Protein AF-A0A9J7MSY2-F1 (afdb_monomer_lite)

Structure (mmCIF, N/CA/C/O backbone):
data_AF-A0A9J7MSY2-F1
#
_entry.id   AF-A0A9J7MSY2-F1
#
loop_
_atom_site.group_PDB
_atom_site.id
_atom_site.type_symbol
_atom_site.label_atom_id
_atom_site.label_alt_id
_atom_site.label_comp_id
_atom_site.label_asym_id
_atom_site.label_entity_id
_atom_site.label_seq_id
_atom_site.pdbx_PDB_ins_code
_atom_site.Cartn_x
_atom_site.Cartn_y
_atom_site.Cartn_z
_atom_site.occupancy
_atom_site.B_iso_or_equiv
_atom_site.auth_seq_id
_atom_site.auth_comp_id
_atom_site.auth_asym_id
_atom_site.auth_atom_id
_atom_site.pdbx_PDB_model_num
ATOM 1 N N . MET A 1 1 ? -4.139 18.468 -1.324 1.00 63.38 1 MET A N 1
ATOM 2 C CA . MET A 1 1 ? -4.684 17.199 -0.790 1.00 63.38 1 MET A CA 1
ATOM 3 C C . MET A 1 1 ? -4.029 16.885 0.554 1.00 63.38 1 MET A C 1
ATOM 5 O O . MET A 1 1 ? -2.817 17.042 0.631 1.00 63.38 1 MET A O 1
ATOM 9 N N . PRO A 1 2 ? -4.772 16.485 1.606 1.00 81.19 2 PRO A N 1
ATOM 10 C CA . PRO A 1 2 ? -4.208 16.150 2.922 1.00 81.19 2 PRO A CA 1
ATOM 11 C C . PRO A 1 2 ? -3.130 15.062 2.900 1.00 81.19 2 PRO A C 1
ATOM 13 O O . PRO A 1 2 ? -2.141 15.212 3.601 1.00 81.19 2 PRO A O 1
ATOM 16 N N . PHE A 1 3 ? -3.283 14.037 2.055 1.00 87.94 3 PHE A N 1
ATOM 17 C CA . PHE A 1 3 ? -2.296 12.964 1.900 1.00 87.94 3 PHE A CA 1
ATOM 18 C C . PHE A 1 3 ? -0.926 13.473 1.427 1.00 87.94 3 PHE A C 1
ATOM 20 O O . PHE A 1 3 ? 0.085 13.161 2.038 1.00 87.94 3 PHE A O 1
ATOM 27 N N . LEU A 1 4 ? -0.886 14.334 0.401 1.00 84.50 4 LEU A N 1
ATOM 28 C CA . LEU A 1 4 ? 0.380 14.864 -0.128 1.00 84.50 4 LEU A CA 1
ATOM 29 C C . LEU A 1 4 ? 1.171 15.667 0.913 1.00 84.50 4 LEU A C 1
ATOM 31 O O . LEU A 1 4 ? 2.390 15.595 0.916 1.00 84.50 4 LEU A O 1
ATOM 35 N N . ARG A 1 5 ? 0.491 16.375 1.829 1.00 84.94 5 ARG A N 1
ATOM 36 C CA . ARG A 1 5 ? 1.176 17.084 2.925 1.00 84.94 5 ARG A CA 1
ATOM 37 C C . ARG A 1 5 ? 1.925 16.133 3.848 1.00 84.94 5 ARG A C 1
ATOM 39 O O . ARG A 1 5 ? 2.998 16.484 4.314 1.00 84.94 5 ARG A O 1
ATOM 46 N N . LEU A 1 6 ? 1.383 14.932 4.068 1.00 85.12 6 LEU A N 1
ATOM 47 C CA . LEU A 1 6 ? 2.087 13.916 4.839 1.00 85.12 6 LEU A CA 1
ATOM 48 C C . LEU A 1 6 ? 3.379 13.511 4.133 1.00 85.12 6 LEU A C 1
ATOM 50 O O . LEU A 1 6 ? 4.401 13.435 4.790 1.00 85.12 6 LEU A O 1
ATOM 54 N N . LEU A 1 7 ? 3.379 13.336 2.809 1.00 84.06 7 LEU A N 1
ATOM 55 C CA . LEU A 1 7 ? 4.570 12.899 2.064 1.00 84.06 7 LEU A CA 1
ATOM 56 C C . LEU A 1 7 ? 5.760 13.876 2.140 1.00 84.06 7 LEU A C 1
ATOM 58 O O . LEU A 1 7 ? 6.902 13.457 1.941 1.00 84.06 7 LEU A O 1
ATOM 62 N N . ASP A 1 8 ? 5.504 15.156 2.418 1.00 78.06 8 ASP A N 1
ATOM 63 C CA . ASP A 1 8 ? 6.518 16.217 2.433 1.00 78.06 8 ASP A CA 1
ATOM 64 C C . ASP A 1 8 ? 7.164 16.435 3.814 1.00 78.06 8 ASP A C 1
ATOM 66 O O . ASP A 1 8 ? 8.150 17.164 3.918 1.00 78.06 8 ASP A O 1
ATOM 70 N N . ASN A 1 9 ? 6.637 15.820 4.878 1.00 74.56 9 ASN A N 1
ATOM 71 C CA . ASN A 1 9 ? 7.112 16.061 6.247 1.00 74.56 9 ASN A CA 1
ATOM 72 C C . ASN A 1 9 ? 8.327 15.219 6.658 1.00 74.56 9 ASN A C 1
ATOM 74 O O . ASN A 1 9 ? 8.923 15.496 7.694 1.00 74.56 9 ASN A O 1
ATOM 78 N N . TYR A 1 10 ? 8.686 14.200 5.880 1.00 69.06 10 TYR A N 1
ATOM 79 C CA . TYR A 1 10 ? 9.531 13.108 6.360 1.00 69.06 10 TYR A CA 1
ATOM 80 C C . TYR A 1 10 ? 10.932 13.098 5.753 1.00 69.06 10 TYR A C 1
ATOM 82 O O . TYR A 1 10 ? 11.133 13.352 4.558 1.00 69.06 10 TYR A O 1
ATOM 90 N N . THR A 1 11 ? 11.907 12.708 6.576 1.00 68.50 11 THR A N 1
ATOM 91 C CA . THR A 1 11 ? 13.280 12.443 6.129 1.00 68.50 11 THR A CA 1
ATOM 92 C C . THR A 1 11 ? 13.440 10.965 5.794 1.00 68.50 11 THR A C 1
ATOM 94 O O . THR A 1 11 ? 13.254 10.101 6.636 1.00 68.50 11 THR A O 1
ATOM 97 N N . ALA A 1 12 ? 13.856 10.657 4.566 1.00 72.31 12 ALA A N 1
ATOM 98 C CA . ALA A 1 12 ? 13.940 9.278 4.082 1.00 72.31 12 ALA A CA 1
ATOM 99 C C . ALA A 1 12 ? 15.027 8.403 4.752 1.00 72.31 12 ALA A C 1
ATOM 101 O O . ALA A 1 12 ? 15.138 7.230 4.409 1.00 72.31 12 ALA A O 1
ATOM 102 N N . ASP A 1 13 ? 15.900 8.935 5.610 1.00 70.25 13 ASP A N 1
ATOM 103 C CA . ASP A 1 13 ? 16.994 8.174 6.236 1.00 70.25 13 ASP A CA 1
ATOM 104 C C . ASP A 1 13 ? 16.613 7.722 7.647 1.00 70.25 13 ASP A C 1
ATOM 106 O O . ASP A 1 13 ? 16.615 8.519 8.582 1.00 70.25 13 ASP A O 1
ATOM 110 N N . VAL A 1 14 ? 16.359 6.421 7.806 1.00 65.88 14 VAL A N 1
ATOM 111 C CA . VAL A 1 14 ? 15.917 5.837 9.085 1.00 65.88 14 VAL A CA 1
ATOM 112 C C . VAL A 1 14 ? 17.003 5.824 10.167 1.00 65.88 14 VAL A C 1
ATOM 114 O O . VAL A 1 14 ? 16.714 5.474 11.308 1.00 65.88 14 VAL A O 1
ATOM 117 N N . ASN A 1 15 ? 18.254 6.170 9.833 1.00 64.25 15 ASN A N 1
ATOM 118 C CA . ASN A 1 15 ? 19.347 6.276 10.810 1.00 64.25 15 ASN A CA 1
ATOM 119 C C . ASN A 1 15 ? 19.386 7.641 11.514 1.00 64.25 15 ASN A C 1
ATOM 121 O O . ASN A 1 15 ? 20.265 7.875 12.345 1.00 64.25 15 ASN A O 1
ATOM 125 N N . GLN A 1 16 ? 18.492 8.563 11.148 1.00 65.19 16 GLN A N 1
ATOM 126 C CA . GLN A 1 16 ? 18.332 9.829 11.847 1.00 65.19 16 GLN A CA 1
ATOM 127 C C . GLN A 1 16 ? 17.110 9.742 12.766 1.00 65.19 16 GLN A C 1
ATOM 129 O O . GLN A 1 16 ? 16.044 9.314 12.323 1.00 65.19 16 GLN A O 1
ATOM 134 N N . PRO A 1 17 ? 17.229 10.134 14.046 1.00 65.69 17 PRO A N 1
ATOM 135 C CA . PRO A 1 17 ? 16.076 10.176 14.925 1.00 65.69 17 PRO A CA 1
ATOM 136 C C . PRO A 1 17 ? 15.091 11.227 14.424 1.00 65.69 17 PRO A C 1
ATOM 138 O O . PRO A 1 17 ? 15.458 12.387 14.230 1.00 65.69 17 PRO A O 1
ATOM 141 N N . GLU A 1 18 ? 13.834 10.828 14.271 1.00 66.94 18 GLU A N 1
ATOM 142 C CA . GLU A 1 18 ? 12.760 11.739 13.909 1.00 66.94 18 GLU A CA 1
ATOM 143 C C . GLU A 1 18 ? 12.020 12.203 15.165 1.00 66.94 18 GLU A C 1
ATOM 145 O O . GLU A 1 18 ? 11.693 11.420 16.061 1.00 66.94 18 GLU A O 1
ATOM 150 N N . HIS A 1 19 ? 11.772 13.508 15.251 1.00 72.50 19 HIS A N 1
ATOM 151 C CA . HIS A 1 19 ? 10.985 14.083 16.331 1.00 72.50 19 HIS A CA 1
ATOM 152 C C . HIS A 1 19 ? 9.614 14.489 15.801 1.00 72.50 19 HIS A C 1
ATOM 154 O O . HIS A 1 19 ? 9.462 15.586 15.266 1.00 72.50 19 HIS A O 1
ATOM 160 N N . VAL A 1 20 ? 8.610 13.637 16.034 1.00 79.25 20 VAL A N 1
ATOM 161 C CA . VAL A 1 20 ? 7.244 13.888 15.559 1.00 79.25 20 VAL A CA 1
ATOM 162 C C . VAL A 1 20 ? 6.692 15.192 16.139 1.00 79.25 20 VAL A C 1
ATOM 164 O O . VAL A 1 20 ? 6.464 15.318 17.348 1.00 79.25 20 VAL A O 1
ATOM 167 N N . THR A 1 21 ? 6.457 16.177 15.278 1.00 85.00 21 THR A N 1
ATOM 168 C CA . THR A 1 21 ? 5.968 17.500 15.668 1.00 85.00 21 THR A CA 1
ATOM 169 C C . THR A 1 21 ? 4.456 17.498 15.894 1.00 85.00 21 THR A C 1
ATOM 171 O O . THR A 1 21 ? 3.706 16.697 15.336 1.00 85.00 21 THR A O 1
ATOM 174 N N . GLN A 1 22 ? 3.949 18.453 16.682 1.00 87.25 22 GLN A N 1
ATOM 175 C CA . GLN A 1 22 ? 2.497 18.617 16.850 1.00 87.25 22 GLN A CA 1
ATOM 176 C C . GLN A 1 22 ? 1.789 18.875 15.509 1.00 87.25 22 GLN A C 1
ATOM 178 O O . GLN A 1 22 ? 0.633 18.487 15.329 1.00 87.25 22 GLN A O 1
ATOM 183 N N . LYS A 1 23 ? 2.485 19.520 14.567 1.00 88.25 23 LYS A N 1
ATOM 184 C CA . LYS A 1 23 ? 1.991 19.772 13.216 1.00 88.25 23 LYS A CA 1
ATOM 185 C C . LYS A 1 23 ? 1.784 18.456 12.459 1.00 88.25 23 LYS A C 1
ATOM 187 O O . LYS A 1 23 ? 0.671 18.233 11.992 1.00 88.25 23 LYS A O 1
ATOM 192 N N . GLU A 1 24 ? 2.779 17.571 12.421 1.00 87.69 24 GLU A N 1
ATOM 193 C CA . GLU A 1 24 ? 2.663 16.245 11.784 1.00 87.69 24 GLU A CA 1
ATOM 194 C C . GLU A 1 24 ? 1.520 15.423 12.381 1.00 87.69 24 GLU A C 1
ATOM 196 O O . GLU A 1 24 ? 0.694 14.881 11.649 1.00 87.69 24 GLU A O 1
ATOM 201 N N . GLN A 1 25 ? 1.387 15.402 13.712 1.00 90.44 25 GLN A N 1
ATOM 202 C CA . GLN A 1 25 ? 0.278 14.685 14.348 1.00 90.44 25 GLN A CA 1
ATOM 203 C C . GLN A 1 25 ? -1.090 15.248 13.940 1.00 90.44 25 GLN A C 1
ATOM 205 O O . GLN A 1 25 ? -2.061 14.503 13.781 1.00 90.44 25 GLN A O 1
ATOM 210 N N . ASN A 1 26 ? -1.202 16.572 13.801 1.00 91.81 26 ASN A N 1
ATOM 211 C CA . ASN A 1 26 ? -2.438 17.218 13.368 1.00 91.81 26 ASN A CA 1
ATOM 212 C C . ASN A 1 26 ? -2.746 16.903 11.901 1.00 91.81 26 ASN A C 1
ATOM 214 O O . ASN A 1 26 ? -3.905 16.665 11.563 1.00 91.81 26 ASN A O 1
ATOM 218 N N . GLU A 1 27 ? -1.728 16.854 11.044 1.00 92.56 27 GLU A N 1
ATOM 219 C CA . GLU A 1 27 ? -1.878 16.474 9.641 1.00 92.56 27 GLU A CA 1
ATOM 220 C C . GLU A 1 27 ? -2.292 15.007 9.490 1.00 92.56 27 GLU A C 1
ATOM 222 O O . GLU A 1 27 ? -3.240 14.730 8.754 1.00 92.56 27 GLU A O 1
ATOM 227 N N . ALA A 1 28 ? -1.697 14.093 10.264 1.00 93.81 28 ALA A N 1
ATOM 228 C CA . ALA A 1 28 ? -2.090 12.683 10.306 1.00 93.81 28 ALA A CA 1
ATOM 229 C C . ALA A 1 28 ? -3.554 12.524 10.747 1.00 93.81 28 ALA A C 1
ATOM 231 O O . ALA A 1 28 ? -4.355 11.850 10.095 1.00 93.81 28 ALA A O 1
ATOM 232 N N . ARG A 1 29 ? -3.964 13.225 11.814 1.00 94.94 29 ARG A N 1
ATOM 233 C CA . ARG A 1 29 ? -5.363 13.220 12.281 1.00 94.94 29 ARG A CA 1
ATOM 234 C C . ARG A 1 29 ? -6.330 13.816 11.262 1.00 94.94 29 ARG A C 1
ATOM 236 O O . ARG A 1 29 ? -7.473 13.360 11.202 1.00 94.94 29 ARG A O 1
ATOM 243 N N . ALA A 1 30 ? -5.911 14.838 10.519 1.00 94.88 30 ALA A N 1
ATOM 244 C CA . ALA A 1 30 ? -6.718 15.466 9.479 1.00 94.88 30 ALA A CA 1
ATOM 245 C C . ALA A 1 30 ? -6.866 14.560 8.251 1.00 94.88 30 ALA A C 1
ATOM 247 O O . ALA A 1 30 ? -7.952 14.498 7.680 1.00 94.88 30 ALA A O 1
ATOM 248 N N . PHE A 1 31 ? -5.811 13.838 7.872 1.00 96.06 31 PHE A N 1
ATOM 249 C CA . PHE A 1 31 ? -5.869 12.805 6.841 1.00 96.06 31 PHE A CA 1
ATOM 250 C C . PHE A 1 31 ? -6.841 11.688 7.233 1.00 96.06 31 PHE A C 1
ATOM 252 O O . PHE A 1 31 ? -7.797 11.449 6.502 1.00 96.06 31 PHE A O 1
ATOM 259 N N . LEU A 1 32 ? -6.693 11.111 8.432 1.00 97.62 32 LEU A N 1
ATOM 260 C CA . LEU A 1 32 ? -7.602 10.066 8.916 1.00 97.62 32 LEU A CA 1
ATOM 261 C C . LEU A 1 32 ? -9.061 10.532 8.972 1.00 97.62 32 LEU A C 1
ATOM 263 O O . LEU A 1 32 ? -9.952 9.767 8.625 1.00 97.62 32 LEU A O 1
ATOM 267 N N . ASN A 1 33 ? -9.325 11.786 9.362 1.00 96.56 33 ASN A N 1
ATOM 268 C CA . ASN A 1 33 ? -10.685 12.337 9.318 1.00 96.56 33 ASN A CA 1
ATOM 269 C C . ASN A 1 33 ? -11.291 12.265 7.914 1.00 96.56 33 ASN A C 1
ATOM 271 O O . ASN A 1 33 ? -12.446 11.879 7.787 1.00 96.56 33 ASN A O 1
ATOM 275 N N . ARG A 1 34 ? -10.513 12.610 6.881 1.00 96.75 34 ARG A N 1
ATOM 276 C CA . ARG A 1 34 ? -10.979 12.563 5.492 1.00 96.75 34 ARG A CA 1
ATOM 277 C C . ARG A 1 34 ? -11.181 11.139 5.006 1.00 96.75 34 ARG A C 1
ATOM 279 O O . ARG A 1 34 ? -12.206 10.873 4.399 1.00 96.75 34 ARG A O 1
ATOM 286 N N . CYS A 1 35 ? -10.266 10.222 5.317 1.00 97.62 35 CYS A N 1
ATOM 287 C CA . CYS A 1 35 ? -10.448 8.815 4.962 1.00 97.62 35 CYS A CA 1
ATOM 288 C C . CYS A 1 35 ? -11.733 8.258 5.583 1.00 97.62 35 CYS A C 1
ATOM 290 O O . CYS A 1 35 ? -12.540 7.667 4.882 1.00 97.62 35 CYS A O 1
ATOM 292 N N . LEU A 1 36 ? -11.980 8.533 6.867 1.00 97.44 36 LEU A N 1
ATOM 293 C CA . LEU A 1 36 ? -13.172 8.086 7.596 1.00 97.44 36 LEU A CA 1
ATOM 294 C C . LEU A 1 36 ? -14.494 8.724 7.118 1.00 97.44 36 LEU A C 1
ATOM 296 O O . LEU A 1 36 ? -15.555 8.399 7.650 1.00 97.44 36 LEU A O 1
ATOM 300 N N . GLU A 1 37 ? -14.462 9.686 6.196 1.00 97.00 37 GLU A N 1
ATOM 301 C CA . GLU A 1 37 ? -15.653 10.236 5.531 1.00 97.00 37 GLU A CA 1
ATOM 302 C C . GLU A 1 37 ? -15.999 9.478 4.240 1.00 97.00 37 GLU A C 1
ATOM 304 O O . GLU A 1 37 ? -17.109 9.627 3.744 1.00 97.00 37 GLU A O 1
ATOM 309 N N . THR A 1 38 ? -15.090 8.652 3.717 1.00 98.00 38 THR A N 1
ATOM 310 C CA . THR A 1 38 ? -15.284 7.911 2.460 1.00 98.00 38 THR A CA 1
ATOM 311 C C . THR A 1 38 ? -16.048 6.606 2.665 1.00 98.00 38 THR A C 1
ATOM 313 O O . THR A 1 38 ? -15.925 5.983 3.719 1.00 98.00 38 THR A O 1
ATOM 316 N N . GLU A 1 39 ? -16.794 6.176 1.645 1.00 97.75 39 GLU A N 1
ATOM 317 C CA . GLU A 1 39 ? -17.527 4.899 1.640 1.00 97.75 39 GLU A CA 1
ATOM 318 C C . GLU A 1 39 ? -16.578 3.709 1.835 1.00 97.75 39 GLU A C 1
ATOM 320 O O . GLU A 1 39 ? -16.815 2.858 2.680 1.00 97.75 39 GLU A O 1
ATOM 325 N N . VAL A 1 40 ? -15.426 3.707 1.156 1.00 96.75 40 VAL A N 1
ATOM 326 C CA . VAL A 1 40 ? -14.433 2.621 1.254 1.00 96.75 40 VAL A CA 1
ATOM 327 C C . VAL A 1 40 ? -13.963 2.388 2.695 1.00 96.75 40 VAL A C 1
ATOM 329 O O . VAL A 1 40 ? -13.823 1.248 3.134 1.00 96.75 40 VAL A O 1
ATOM 332 N N . MET A 1 41 ? -13.721 3.461 3.452 1.00 98.12 41 MET A N 1
ATOM 333 C CA . MET A 1 41 ? -13.274 3.339 4.841 1.00 98.12 41 MET A CA 1
ATOM 334 C C . MET A 1 41 ? -14.423 3.025 5.806 1.00 98.12 41 MET A C 1
ATOM 336 O O . MET A 1 41 ? -14.181 2.410 6.842 1.00 98.12 41 MET A O 1
ATOM 340 N N . GLN A 1 42 ? -15.649 3.459 5.498 1.00 98.25 42 GLN A N 1
ATOM 341 C CA . GLN A 1 42 ? -16.839 3.073 6.264 1.00 98.25 42 GLN A CA 1
ATOM 342 C C . GLN A 1 42 ? -17.079 1.566 6.144 1.00 98.25 42 GLN A C 1
ATOM 344 O O . GLN A 1 42 ? -17.307 0.912 7.156 1.00 98.25 42 GLN A O 1
ATOM 349 N N . GLU A 1 43 ? -16.862 1.002 4.960 1.00 98.00 43 GLU A N 1
ATOM 350 C CA . GLU A 1 43 ? -17.092 -0.419 4.699 1.00 98.00 43 GLU A CA 1
ATOM 351 C C . GLU A 1 43 ? -16.024 -1.283 5.359 1.00 98.00 43 GLU A C 1
ATOM 353 O O . GLU A 1 43 ? -16.336 -2.282 6.007 1.00 98.00 43 GLU A O 1
ATOM 358 N N . ALA A 1 44 ? -14.764 -0.845 5.294 1.00 97.88 44 ALA A N 1
ATOM 359 C CA . ALA A 1 44 ? -13.688 -1.464 6.057 1.00 97.88 44 ALA A CA 1
ATOM 360 C C . ALA A 1 44 ? -13.938 -1.388 7.573 1.00 97.88 44 ALA A C 1
ATOM 362 O O . ALA A 1 44 ? -13.649 -2.348 8.286 1.00 97.88 44 ALA A O 1
ATOM 363 N N . HIS A 1 45 ? -14.474 -0.266 8.075 1.00 98.56 45 HIS A N 1
ATOM 364 C CA . HIS A 1 45 ? -14.812 -0.118 9.492 1.00 98.56 45 HIS A CA 1
ATOM 365 C C . HIS A 1 45 ? -15.929 -1.079 9.898 1.00 98.56 45 HIS A C 1
ATOM 367 O O . HIS A 1 45 ? -15.741 -1.807 10.869 1.00 98.56 45 HIS A O 1
ATOM 373 N N . SER A 1 46 ? -17.038 -1.115 9.157 1.00 97.94 46 SER A N 1
ATOM 374 C CA . SER A 1 46 ? -18.161 -2.020 9.423 1.00 97.94 46 SER A CA 1
ATOM 375 C C . SER A 1 46 ? -17.703 -3.476 9.441 1.00 97.94 46 SER A C 1
ATOM 377 O O . SER A 1 46 ? -17.888 -4.149 10.449 1.00 97.94 46 SER A O 1
ATOM 379 N N . PHE A 1 47 ? -16.987 -3.923 8.403 1.00 97.31 47 PHE A N 1
ATOM 380 C CA . PHE A 1 47 ? -16.451 -5.284 8.336 1.00 97.31 47 PHE A CA 1
ATOM 381 C C . PHE A 1 47 ? -15.566 -5.622 9.546 1.00 97.31 47 PHE A C 1
ATOM 383 O O . PHE A 1 47 ? -15.765 -6.631 10.214 1.00 97.31 47 PHE A O 1
ATOM 390 N N . LEU A 1 48 ? -14.599 -4.761 9.875 1.00 96.75 48 LEU A N 1
ATOM 391 C CA . LEU A 1 48 ? -13.695 -5.010 11.000 1.00 96.75 48 LEU A CA 1
ATOM 392 C C . LEU A 1 48 ? -14.397 -4.948 12.362 1.00 96.75 48 LEU A C 1
ATOM 394 O O . LEU A 1 48 ? -13.927 -5.576 13.311 1.00 96.75 48 LEU A O 1
ATOM 398 N N . ALA A 1 49 ? -15.456 -4.151 12.495 1.00 96.62 49 ALA A N 1
ATOM 399 C CA . ALA A 1 49 ? -16.243 -4.078 13.719 1.00 96.62 49 ALA A CA 1
ATOM 400 C C . ALA A 1 49 ? -17.097 -5.342 13.897 1.00 96.62 49 ALA A C 1
ATOM 402 O O . ALA A 1 49 ? -17.107 -5.899 14.994 1.00 96.62 49 ALA A O 1
ATOM 403 N N . ASP A 1 50 ? -17.721 -5.828 12.820 1.00 95.88 50 ASP A N 1
ATOM 404 C CA . ASP A 1 50 ? -18.514 -7.064 12.803 1.00 95.88 50 ASP A CA 1
ATOM 405 C C . ASP A 1 50 ? -17.653 -8.295 13.136 1.00 95.88 50 ASP A C 1
ATOM 407 O O . ASP A 1 50 ? -18.054 -9.143 13.932 1.00 95.88 50 ASP A O 1
ATOM 411 N N . GLU A 1 51 ? -16.417 -8.339 12.628 1.00 93.50 51 GLU A N 1
ATOM 412 C CA . GLU A 1 51 ? -15.417 -9.364 12.970 1.00 93.50 51 GLU A CA 1
ATOM 413 C C . GLU A 1 51 ? -14.805 -9.180 14.377 1.00 93.50 51 GLU A C 1
ATOM 415 O O . GLU A 1 51 ? -13.893 -9.906 14.780 1.00 93.50 51 GLU A O 1
ATOM 420 N N . GLY A 1 52 ? -15.242 -8.174 15.142 1.00 93.94 52 GLY A N 1
ATOM 421 C CA . GLY A 1 52 ? -14.732 -7.882 16.485 1.00 93.94 52 GLY A CA 1
ATOM 422 C C . GLY A 1 52 ? -13.268 -7.423 16.531 1.00 93.94 52 GLY A C 1
ATOM 423 O O . GLY A 1 52 ? -12.654 -7.410 17.601 1.00 93.94 52 GLY A O 1
ATOM 424 N N . CYS A 1 53 ? -12.690 -7.036 15.392 1.00 94.12 53 CYS A N 1
ATOM 425 C CA . CYS A 1 53 ? -11.289 -6.634 15.264 1.00 94.12 53 CYS A CA 1
ATOM 426 C C . CYS A 1 53 ? -11.034 -5.188 15.718 1.00 94.12 53 CYS A C 1
ATOM 428 O O . CYS A 1 53 ? -9.924 -4.853 16.143 1.00 94.12 53 CYS A O 1
ATOM 430 N N . VAL A 1 54 ? -12.038 -4.308 15.624 1.00 96.25 54 VAL A N 1
ATOM 431 C CA . VAL A 1 54 ? -11.936 -2.888 16.008 1.00 96.25 54 VAL A CA 1
ATOM 432 C C . VAL A 1 54 ? -13.191 -2.404 16.743 1.00 96.25 54 VAL A C 1
ATOM 434 O O . VAL A 1 54 ? -14.243 -3.026 16.645 1.00 96.25 54 VAL A O 1
ATOM 437 N N . PRO A 1 55 ? -13.128 -1.273 17.473 1.00 97.50 55 PRO A N 1
ATOM 438 C CA . PRO A 1 55 ? -14.317 -0.702 18.099 1.00 97.50 55 PRO A CA 1
ATOM 439 C C . PRO A 1 55 ? -15.363 -0.237 17.074 1.00 97.50 55 PRO A C 1
ATOM 441 O O . PRO A 1 55 ? -15.021 0.456 16.117 1.00 97.50 55 PRO A O 1
ATOM 444 N N . GLU A 1 56 ? -16.647 -0.463 17.363 1.00 95.69 56 GLU A N 1
ATOM 445 C CA . GLU A 1 56 ? -17.782 0.041 16.560 1.00 95.69 56 GLU A CA 1
ATOM 446 C C . GLU A 1 56 ? -17.804 1.575 16.451 1.00 95.69 56 GLU A C 1
ATOM 448 O O . GLU A 1 56 ? -18.277 2.157 15.479 1.00 95.69 56 GLU A O 1
ATOM 453 N N . SER A 1 57 ? -17.276 2.279 17.457 1.00 97.81 57 SER A N 1
ATOM 454 C CA . SER A 1 57 ? -17.260 3.741 17.430 1.00 97.81 57 SER A CA 1
ATOM 455 C C . SER A 1 57 ? -16.241 4.275 16.417 1.00 97.81 57 SER A C 1
ATOM 457 O O . SER A 1 57 ? -15.055 3.946 16.475 1.00 97.81 57 SER A O 1
ATOM 459 N N . LYS A 1 58 ? -16.666 5.223 15.571 1.00 96.31 58 LYS A N 1
ATOM 460 C CA . LYS A 1 58 ? -15.788 5.930 14.616 1.00 96.31 58 LYS A CA 1
ATOM 461 C C . LYS A 1 58 ? -14.543 6.532 15.279 1.00 96.31 58 LYS A C 1
ATOM 463 O O . LYS A 1 58 ? -13.454 6.521 14.712 1.00 96.31 58 LYS A O 1
ATOM 468 N N . LYS A 1 59 ? -14.695 7.058 16.501 1.00 97.50 59 LYS A N 1
ATOM 469 C CA . LYS A 1 59 ? -13.577 7.593 17.292 1.00 97.50 59 LYS A CA 1
ATOM 470 C C . LYS A 1 59 ? -12.588 6.491 17.682 1.00 97.50 59 LYS A C 1
ATOM 472 O O . LYS A 1 59 ? -11.394 6.671 17.484 1.00 97.50 59 LYS A O 1
ATOM 477 N N . GLY A 1 60 ? -13.081 5.363 18.193 1.00 97.75 60 GLY A N 1
ATOM 478 C CA . GLY A 1 60 ? -12.238 4.226 18.561 1.00 97.75 60 GLY A CA 1
ATOM 479 C C . GLY A 1 60 ? -11.501 3.640 17.359 1.00 97.75 60 GLY A C 1
ATOM 480 O O . GLY A 1 60 ? -10.298 3.412 17.442 1.00 97.75 60 GLY A O 1
ATOM 481 N N . PHE A 1 61 ? -12.176 3.492 16.216 1.00 97.88 61 PHE A N 1
ATOM 482 C CA . PHE A 1 61 ? -11.524 3.044 14.985 1.00 97.88 61 PHE A CA 1
ATOM 483 C C . PHE A 1 61 ? -10.445 4.023 14.506 1.00 97.88 61 PHE A C 1
ATOM 485 O O . PHE A 1 61 ? -9.336 3.612 14.170 1.00 97.88 61 PHE A O 1
ATOM 492 N N . LYS A 1 62 ? -10.703 5.336 14.578 1.00 98.06 62 LYS A N 1
ATOM 493 C CA . LYS A 1 62 ? -9.681 6.354 14.297 1.00 98.06 62 LYS A CA 1
ATOM 494 C C . LYS A 1 62 ? -8.453 6.213 15.197 1.00 98.06 62 LYS A C 1
ATOM 496 O O . LYS A 1 62 ? -7.332 6.363 14.714 1.00 98.06 62 LYS A O 1
ATOM 501 N N . ASP A 1 63 ? -8.653 5.958 16.487 1.00 97.12 63 ASP A N 1
ATOM 502 C CA . ASP A 1 63 ? -7.555 5.788 17.441 1.00 97.12 63 ASP A CA 1
ATOM 503 C C . ASP A 1 63 ? -6.738 4.521 17.127 1.00 97.12 63 ASP A C 1
ATOM 505 O O . ASP A 1 63 ? -5.508 4.556 17.204 1.00 97.12 63 ASP A O 1
ATOM 509 N N . VAL A 1 64 ? -7.394 3.436 16.688 1.00 96.25 64 VAL A N 1
ATOM 510 C CA . VAL A 1 64 ? -6.726 2.226 16.173 1.00 96.25 64 VAL A CA 1
ATOM 511 C C . VAL A 1 64 ? -5.886 2.550 14.939 1.00 96.25 64 VAL A C 1
ATOM 513 O O . VAL A 1 64 ? -4.691 2.255 14.937 1.00 96.25 64 VAL A O 1
ATOM 516 N N . LEU A 1 65 ? -6.465 3.211 13.930 1.00 97.00 65 LEU A N 1
ATOM 517 C CA . LEU A 1 65 ? -5.751 3.610 12.713 1.00 97.00 65 LEU A CA 1
ATOM 518 C C . LEU A 1 65 ? -4.551 4.504 13.032 1.00 97.00 65 LEU A C 1
ATOM 520 O O . LEU A 1 65 ? -3.455 4.273 12.528 1.00 97.00 65 LEU A O 1
ATOM 524 N N . TYR A 1 66 ? -4.733 5.504 13.898 1.00 95.75 66 TYR A N 1
ATOM 525 C CA . TYR A 1 66 ? -3.650 6.397 14.298 1.00 95.75 66 TYR A CA 1
ATOM 526 C C . TYR A 1 66 ? -2.521 5.622 14.973 1.00 95.75 66 TYR A C 1
ATOM 528 O O . TYR A 1 66 ? -1.352 5.778 14.616 1.00 95.75 66 TYR A O 1
ATOM 536 N N . LYS A 1 67 ? -2.869 4.759 15.934 1.00 93.12 67 LYS A N 1
ATOM 537 C CA . LYS A 1 67 ? -1.888 3.953 16.654 1.00 93.12 67 LYS A CA 1
ATOM 538 C C . LYS A 1 67 ? -1.123 3.035 15.703 1.00 93.12 67 LYS A C 1
ATOM 540 O O . LYS A 1 67 ? 0.093 2.946 15.813 1.00 93.12 67 LYS A O 1
ATOM 545 N N . MET A 1 68 ? -1.828 2.385 14.786 1.00 92.31 68 MET A N 1
ATOM 546 C CA . MET A 1 68 ? -1.265 1.427 13.843 1.00 92.31 68 MET A CA 1
ATOM 547 C C . MET A 1 68 ? -0.347 2.085 12.808 1.00 92.31 68 MET A C 1
ATOM 549 O O . MET A 1 68 ? 0.765 1.614 12.596 1.00 92.31 68 MET A O 1
ATOM 553 N N . TRP A 1 69 ? -0.798 3.169 12.178 1.00 93.75 69 TRP A N 1
ATOM 554 C CA . TRP A 1 69 ? -0.117 3.735 11.014 1.00 93.75 69 TRP A CA 1
ATOM 555 C C . TRP A 1 69 ? 0.909 4.814 11.358 1.00 93.75 69 TRP A C 1
ATOM 557 O O . TRP A 1 69 ? 1.925 4.914 10.677 1.00 93.75 69 TRP A O 1
ATOM 567 N N . PHE A 1 70 ? 0.668 5.598 12.413 1.00 91.56 70 PHE A N 1
ATOM 568 C CA . PHE A 1 70 ? 1.423 6.824 12.704 1.00 91.56 70 PHE A CA 1
ATOM 569 C C . PHE A 1 70 ? 2.210 6.780 14.017 1.00 91.56 70 PHE A C 1
ATOM 571 O O . PHE A 1 70 ? 2.856 7.766 14.364 1.00 91.56 70 PHE A O 1
ATOM 578 N N . THR A 1 71 ? 2.160 5.682 14.783 1.00 88.25 71 THR A N 1
ATOM 579 C CA . THR A 1 71 ? 3.009 5.556 15.979 1.00 88.25 71 THR A CA 1
ATOM 580 C C . THR A 1 71 ? 4.414 5.131 15.563 1.00 88.25 71 THR A C 1
ATOM 582 O O . THR A 1 71 ? 4.556 4.059 14.976 1.00 88.25 71 THR A O 1
ATOM 585 N N . PRO A 1 72 ? 5.458 5.904 15.905 1.00 83.44 72 PRO A N 1
ATOM 586 C CA . PRO A 1 72 ? 6.825 5.524 15.588 1.00 83.44 72 PRO A CA 1
ATOM 587 C C . PRO A 1 72 ? 7.274 4.279 16.363 1.00 83.44 72 PRO A C 1
ATOM 589 O O . PRO A 1 72 ? 7.019 4.156 17.568 1.00 83.44 72 PRO A O 1
ATOM 592 N N . TYR A 1 73 ? 8.021 3.397 15.707 1.00 75.44 73 TYR A N 1
ATOM 593 C CA . TYR A 1 73 ? 8.612 2.198 16.295 1.00 75.44 73 TYR A CA 1
ATOM 594 C C . TYR A 1 73 ? 10.113 2.088 16.008 1.00 75.44 73 TYR A C 1
ATOM 596 O O . TYR A 1 73 ? 10.670 2.758 15.143 1.00 75.44 73 TYR A O 1
ATOM 604 N N . THR A 1 74 ? 10.799 1.234 16.773 1.00 68.19 74 THR A N 1
ATOM 605 C CA . THR A 1 74 ? 12.216 0.902 16.555 1.00 68.19 74 THR A CA 1
ATOM 606 C C . THR A 1 74 ? 12.329 -0.368 15.718 1.00 68.19 74 THR A C 1
ATOM 608 O O . THR A 1 74 ? 11.696 -1.374 16.048 1.00 68.19 74 THR A O 1
ATOM 611 N N . ARG A 1 75 ? 13.159 -0.357 14.666 1.00 62.62 75 ARG A N 1
ATOM 612 C CA . ARG A 1 75 ? 13.292 -1.497 13.738 1.00 62.62 75 ARG A CA 1
ATOM 613 C C . ARG A 1 75 ? 14.278 -2.576 14.193 1.00 62.62 75 ARG A C 1
ATOM 615 O O . ARG A 1 75 ? 14.146 -3.717 13.759 1.00 62.62 75 ARG A O 1
ATOM 622 N N . THR A 1 76 ? 15.252 -2.260 15.051 1.00 57.03 76 THR A N 1
ATOM 623 C CA . THR A 1 76 ? 16.251 -3.232 15.534 1.00 57.03 76 THR A CA 1
ATOM 624 C C . THR A 1 76 ? 16.463 -3.151 17.047 1.00 57.03 76 THR A C 1
ATOM 626 O O . THR A 1 76 ? 16.253 -2.113 17.671 1.00 57.03 76 THR A O 1
ATOM 629 N N . HIS A 1 77 ? 16.928 -4.252 17.648 1.00 50.75 77 HIS A N 1
ATOM 630 C CA . HIS A 1 77 ? 17.315 -4.296 19.065 1.00 50.75 77 HIS A CA 1
ATOM 631 C C . HIS A 1 77 ? 18.506 -3.379 19.403 1.00 50.75 77 HIS A C 1
ATOM 633 O O . HIS A 1 77 ? 18.679 -3.033 20.573 1.00 50.75 77 HIS A O 1
ATOM 639 N N . ASN A 1 78 ? 19.293 -2.979 18.399 1.00 49.19 78 ASN A N 1
ATOM 640 C CA . ASN A 1 78 ? 20.440 -2.082 18.544 1.00 49.19 78 ASN A CA 1
ATOM 641 C C . ASN A 1 78 ? 20.061 -0.597 18.343 1.00 49.19 78 ASN A C 1
ATOM 643 O O . ASN A 1 78 ? 20.801 0.269 18.795 1.00 49.19 78 ASN A O 1
ATOM 647 N N . ASP A 1 79 ? 18.881 -0.300 17.777 1.00 52.94 79 ASP A N 1
ATOM 648 C CA . ASP A 1 79 ? 18.320 1.051 17.550 1.00 52.94 79 ASP A CA 1
ATOM 649 C C . ASP A 1 79 ? 17.472 1.583 18.718 1.00 52.94 79 ASP A C 1
ATOM 651 O O . ASP A 1 79 ? 16.623 2.461 18.558 1.00 52.94 79 ASP A O 1
ATOM 655 N N . ARG A 1 80 ? 17.674 1.067 19.935 1.00 46.00 80 ARG A N 1
ATOM 656 C CA . ARG A 1 80 ? 16.830 1.371 21.113 1.00 46.00 80 ARG A CA 1
ATOM 657 C C . ARG A 1 80 ? 16.689 2.864 21.453 1.00 46.00 80 ARG A C 1
ATOM 659 O O . ARG A 1 80 ? 15.813 3.205 22.243 1.00 46.00 80 ARG A O 1
ATOM 666 N N . ALA A 1 81 ? 17.522 3.736 20.887 1.00 44.25 81 ALA A N 1
ATOM 667 C CA . ALA A 1 81 ? 17.505 5.172 21.141 1.00 44.25 81 ALA A CA 1
ATOM 668 C C . ALA A 1 81 ? 16.740 6.007 20.093 1.00 44.25 81 ALA A C 1
ATOM 670 O O . ALA A 1 81 ? 16.554 7.199 20.328 1.00 44.25 81 ALA A O 1
ATOM 671 N N . GLN A 1 82 ? 16.299 5.441 18.961 1.00 55.34 82 GLN A N 1
ATOM 672 C CA . GLN A 1 82 ? 15.752 6.236 17.852 1.00 55.34 82 GLN A CA 1
ATOM 673 C C . GLN A 1 82 ? 14.505 5.568 17.257 1.00 55.34 82 GLN A C 1
ATOM 675 O O . GLN A 1 82 ? 14.585 4.642 16.457 1.00 55.34 82 GLN A O 1
ATOM 680 N N . ARG A 1 83 ? 13.319 6.026 17.679 1.00 59.69 83 ARG A N 1
ATOM 681 C CA . ARG A 1 83 ? 12.078 5.742 16.946 1.00 59.69 83 ARG A CA 1
ATOM 682 C C . ARG A 1 83 ? 12.081 6.631 15.702 1.00 59.69 83 ARG A C 1
ATOM 684 O O . ARG A 1 83 ? 11.861 7.828 15.834 1.00 59.69 83 ARG A O 1
ATOM 691 N N . SER A 1 84 ? 12.393 6.061 14.549 1.00 67.31 84 SER A N 1
ATOM 692 C CA . SER A 1 84 ? 12.649 6.803 13.304 1.00 67.31 84 SER A CA 1
ATOM 693 C C . SER A 1 84 ? 11.799 6.323 12.126 1.00 67.31 84 SER A C 1
ATOM 695 O O . SER A 1 84 ? 12.138 6.600 10.982 1.00 67.31 84 SER A O 1
ATOM 697 N N . SER A 1 85 ? 10.773 5.512 12.398 1.00 77.38 85 SER A N 1
ATOM 698 C CA . SER A 1 85 ? 9.965 4.859 11.371 1.00 77.38 85 SER A CA 1
ATOM 699 C C . SER A 1 85 ? 8.546 4.634 11.878 1.00 77.38 85 SER A C 1
ATOM 701 O O . SER A 1 85 ? 8.350 4.157 13.002 1.00 77.38 85 SER A O 1
ATOM 703 N N . SER A 1 86 ? 7.562 4.939 11.044 1.00 88.50 86 SER A N 1
ATOM 704 C CA . SER A 1 86 ? 6.173 4.507 11.177 1.00 88.50 86 SER A CA 1
ATOM 705 C C . SER A 1 86 ? 5.755 3.652 9.980 1.00 88.50 86 SER A C 1
ATOM 707 O O . SER A 1 86 ? 6.396 3.630 8.929 1.00 88.50 86 SER A O 1
ATOM 709 N N . ALA A 1 87 ? 4.651 2.920 10.107 1.00 90.38 87 ALA A N 1
ATOM 710 C CA . ALA A 1 87 ? 4.151 2.118 8.994 1.00 90.38 87 ALA A CA 1
ATOM 711 C C . ALA A 1 87 ? 3.706 2.977 7.810 1.00 90.38 87 ALA A C 1
ATOM 713 O O . ALA A 1 87 ? 3.842 2.564 6.655 1.00 90.38 87 ALA A O 1
ATOM 714 N N . PHE A 1 88 ? 3.180 4.169 8.110 1.00 92.12 88 PHE A N 1
ATOM 715 C CA . PHE A 1 88 ? 2.814 5.147 7.105 1.00 92.12 88 PHE A CA 1
ATOM 716 C C . PHE A 1 88 ? 4.046 5.628 6.337 1.00 92.12 88 PHE A C 1
ATOM 718 O O . PHE A 1 88 ? 4.037 5.601 5.108 1.00 92.12 88 PHE A O 1
ATOM 725 N N . GLU A 1 89 ? 5.119 6.004 7.039 1.00 89.19 89 GLU A N 1
ATOM 726 C CA . GLU A 1 89 ? 6.390 6.383 6.410 1.00 89.19 89 GLU A CA 1
ATOM 727 C C . GLU A 1 89 ? 6.930 5.262 5.528 1.00 89.19 89 GLU A C 1
ATOM 729 O O . GLU A 1 89 ? 7.171 5.451 4.335 1.00 89.19 89 GLU A O 1
ATOM 734 N N . HIS A 1 90 ? 7.044 4.064 6.089 1.00 88.38 90 HIS A N 1
ATOM 735 C CA . HIS A 1 90 ? 7.598 2.928 5.379 1.00 88.38 90 HIS A CA 1
ATOM 736 C C . HIS A 1 90 ? 6.802 2.588 4.109 1.00 88.38 90 HIS A C 1
ATOM 738 O O . HIS A 1 90 ? 7.381 2.385 3.040 1.00 88.38 90 HIS A O 1
ATOM 744 N N . THR A 1 91 ? 5.472 2.559 4.203 1.00 90.81 91 THR A N 1
ATOM 745 C CA . THR A 1 91 ? 4.594 2.152 3.098 1.00 90.81 91 THR A CA 1
ATOM 746 C C . THR A 1 91 ? 4.393 3.279 2.085 1.00 90.81 91 THR A C 1
ATOM 748 O O . THR A 1 91 ? 4.670 3.101 0.902 1.00 90.81 91 THR A O 1
ATOM 751 N N . PHE A 1 92 ? 3.953 4.457 2.528 1.00 91.88 92 PHE A N 1
ATOM 752 C CA . PHE A 1 92 ? 3.479 5.520 1.636 1.00 91.88 92 PHE A CA 1
ATOM 753 C C . PHE A 1 92 ? 4.543 6.563 1.278 1.00 91.88 92 PHE A C 1
ATOM 755 O O . PHE A 1 92 ? 4.474 7.154 0.204 1.00 91.88 92 PHE A O 1
ATOM 762 N N . VAL A 1 93 ? 5.524 6.809 2.148 1.00 90.06 93 VAL A N 1
ATOM 763 C CA . VAL A 1 93 ? 6.519 7.884 1.958 1.00 90.06 93 VAL A CA 1
ATOM 764 C C . VAL A 1 93 ? 7.817 7.358 1.356 1.00 90.06 93 VAL A C 1
ATOM 766 O O . VAL A 1 93 ? 8.422 7.999 0.491 1.00 90.06 93 VAL A O 1
ATOM 769 N N . GLY A 1 94 ? 8.243 6.190 1.822 1.00 85.50 94 GLY A N 1
ATOM 770 C CA . GLY A 1 94 ? 9.515 5.596 1.477 1.00 85.50 94 GLY A CA 1
ATOM 771 C C . GLY A 1 94 ? 10.622 5.888 2.472 1.00 85.50 94 GLY A C 1
ATOM 772 O O . GLY A 1 94 ? 10.833 7.011 2.920 1.00 85.50 94 GLY A O 1
ATOM 773 N N . GLU A 1 95 ? 11.384 4.837 2.749 1.00 82.44 95 GLU A N 1
ATOM 774 C CA . GLU A 1 95 ? 12.502 4.837 3.678 1.00 82.44 95 GLU A CA 1
ATOM 775 C C . GLU A 1 95 ? 13.740 4.265 3.009 1.00 82.44 95 GLU A C 1
ATOM 777 O O . GLU A 1 95 ? 13.670 3.399 2.132 1.00 82.44 95 GLU A O 1
ATOM 782 N N . THR A 1 96 ? 14.894 4.712 3.476 1.00 74.25 96 THR A N 1
ATOM 783 C CA . THR A 1 96 ? 16.194 4.266 3.014 1.00 74.25 96 THR A CA 1
ATOM 784 C C . THR A 1 96 ? 17.058 3.872 4.194 1.00 74.25 96 THR A C 1
ATOM 786 O O . THR A 1 96 ? 17.071 4.539 5.226 1.00 74.25 96 THR A O 1
ATOM 789 N N . ARG A 1 97 ? 17.814 2.790 4.031 1.00 67.88 97 ARG A N 1
ATOM 790 C CA . ARG A 1 97 ? 18.745 2.283 5.036 1.00 67.88 97 ARG A CA 1
ATOM 791 C C . ARG A 1 97 ? 19.979 1.727 4.349 1.00 67.88 97 ARG A C 1
ATOM 793 O O . ARG A 1 97 ? 19.858 0.983 3.380 1.00 67.88 97 ARG A O 1
ATOM 800 N N . CYS A 1 98 ? 21.163 2.087 4.842 1.00 66.44 98 CYS A N 1
ATOM 801 C CA . CYS A 1 98 ? 22.445 1.579 4.335 1.00 66.44 98 CYS A CA 1
ATOM 802 C C . CYS A 1 98 ? 22.563 1.652 2.798 1.00 66.44 98 CYS A C 1
ATOM 804 O O . CYS A 1 98 ? 22.945 0.680 2.154 1.00 66.44 98 CYS A O 1
ATOM 806 N N . GLY A 1 99 ? 22.165 2.781 2.199 1.00 65.62 99 GLY A N 1
ATOM 807 C CA . GLY A 1 99 ? 22.241 2.992 0.746 1.00 65.62 99 GLY A CA 1
ATOM 808 C C . GLY A 1 99 ? 21.155 2.305 -0.095 1.00 65.62 99 GLY A C 1
ATOM 809 O O . GLY A 1 99 ? 21.173 2.453 -1.311 1.00 65.62 99 GLY A O 1
ATOM 810 N N . HIS A 1 100 ? 20.194 1.620 0.525 1.00 68.31 100 HIS A N 1
ATOM 811 C CA . HIS A 1 100 ? 19.097 0.929 -0.158 1.00 68.31 100 HIS A CA 1
ATOM 812 C C . HIS A 1 100 ? 17.754 1.553 0.200 1.00 68.31 100 HIS A C 1
ATOM 814 O O . HIS A 1 100 ? 17.587 2.065 1.309 1.00 68.31 100 HIS A O 1
ATOM 820 N N . VAL A 1 101 ? 16.791 1.491 -0.716 1.00 78.81 101 VAL A N 1
ATOM 821 C CA . VAL A 1 101 ? 15.393 1.828 -0.424 1.00 78.81 101 VAL A CA 1
ATOM 822 C C . VAL A 1 101 ? 14.716 0.587 0.168 1.00 78.81 101 VAL A C 1
ATOM 824 O O . VAL A 1 101 ? 14.798 -0.490 -0.416 1.00 78.81 101 VAL A O 1
ATOM 827 N N . ILE A 1 102 ? 14.090 0.718 1.339 1.00 77.38 102 ILE A N 1
ATOM 828 C CA . ILE A 1 102 ? 13.493 -0.407 2.085 1.00 77.38 102 ILE A CA 1
ATOM 829 C C . ILE A 1 102 ? 11.968 -0.334 2.211 1.00 77.38 102 ILE A C 1
ATOM 831 O O . ILE A 1 102 ? 11.358 -1.349 2.521 1.00 77.38 102 ILE A O 1
ATOM 835 N N . GLY A 1 103 ? 11.378 0.840 1.988 1.00 84.94 103 GLY A N 1
ATOM 836 C CA . GLY A 1 103 ? 9.931 1.077 1.890 1.00 84.94 103 GLY A CA 1
ATOM 837 C C . GLY A 1 103 ? 9.609 1.707 0.535 1.00 84.94 103 GLY A C 1
ATOM 838 O O . GLY A 1 103 ? 10.397 1.501 -0.377 1.00 84.94 103 GLY A O 1
ATOM 839 N N . PHE A 1 104 ? 8.573 2.545 0.414 1.00 89.19 104 PHE A N 1
ATOM 840 C CA . PHE A 1 104 ? 8.177 3.276 -0.815 1.00 89.19 104 PHE A CA 1
ATOM 841 C C . PHE A 1 104 ? 7.302 2.395 -1.709 1.00 89.19 104 PHE A C 1
ATOM 843 O O . PHE A 1 104 ? 7.815 1.775 -2.618 1.00 89.19 104 PHE A O 1
ATOM 850 N N . HIS A 1 105 ? 6.002 2.313 -1.438 1.00 91.19 105 HIS A N 1
ATOM 851 C CA . HIS A 1 105 ? 5.057 1.431 -2.136 1.00 91.19 105 HIS A CA 1
ATOM 852 C C . HIS A 1 105 ? 3.791 2.182 -2.574 1.00 91.19 105 HIS A C 1
ATOM 854 O O . HIS A 1 105 ? 2.693 1.632 -2.553 1.00 91.19 105 HIS A O 1
ATOM 860 N N . ASN A 1 106 ? 3.921 3.461 -2.935 1.00 92.94 106 ASN A N 1
ATOM 861 C CA . ASN A 1 106 ? 2.777 4.286 -3.304 1.00 92.94 106 ASN A CA 1
ATOM 862 C C . ASN A 1 106 ? 3.032 5.094 -4.581 1.00 92.94 106 ASN A C 1
ATOM 864 O O . ASN A 1 106 ? 4.030 5.810 -4.701 1.00 92.94 106 ASN A O 1
ATOM 868 N N . TRP A 1 107 ? 2.090 5.020 -5.522 1.00 92.25 107 TRP A N 1
ATOM 869 C CA . TRP A 1 107 ? 2.236 5.650 -6.833 1.00 92.25 107 TRP A CA 1
ATOM 870 C C . TRP A 1 107 ? 2.184 7.179 -6.796 1.00 92.25 107 TRP A C 1
ATOM 872 O O . TRP A 1 107 ? 2.856 7.823 -7.596 1.00 92.25 107 TRP A O 1
ATOM 882 N N . LEU A 1 108 ? 1.436 7.793 -5.869 1.00 92.44 108 LEU A N 1
ATOM 883 C CA . LEU A 1 108 ? 1.428 9.256 -5.734 1.00 92.44 108 LEU A CA 1
ATOM 884 C C . LEU A 1 108 ? 2.791 9.761 -5.258 1.00 92.44 108 LEU A C 1
ATOM 886 O O . LEU A 1 108 ? 3.242 10.828 -5.685 1.00 92.44 108 LEU A O 1
ATOM 890 N N . ARG A 1 109 ? 3.461 8.987 -4.396 1.00 91.94 109 ARG A N 1
ATOM 891 C CA . ARG A 1 109 ? 4.833 9.274 -3.982 1.00 91.94 109 ARG A CA 1
ATOM 892 C C . ARG A 1 109 ? 5.811 9.107 -5.138 1.00 91.94 109 ARG A C 1
ATOM 894 O O . ARG A 1 109 ? 6.608 10.018 -5.356 1.00 91.94 109 ARG A O 1
ATOM 901 N N . LEU A 1 110 ? 5.704 8.016 -5.901 1.00 91.69 110 LEU A N 1
ATOM 902 C CA . LEU A 1 110 ? 6.491 7.812 -7.119 1.00 91.69 110 LEU A CA 1
ATOM 903 C C . LEU A 1 110 ? 6.344 9.001 -8.074 1.00 91.69 110 LEU A C 1
ATOM 905 O O . LEU A 1 110 ? 7.335 9.640 -8.409 1.00 91.69 110 LEU A O 1
ATOM 909 N N . TYR A 1 111 ? 5.107 9.353 -8.420 1.00 91.31 111 TYR A N 1
ATOM 910 C CA . TYR A 1 111 ? 4.784 10.466 -9.308 1.00 91.31 111 TYR A CA 1
ATOM 911 C C . TYR A 1 111 ? 5.367 11.800 -8.818 1.00 91.31 111 TYR A C 1
ATOM 913 O O . TYR A 1 111 ? 5.936 12.565 -9.597 1.00 91.31 111 TYR A O 1
ATOM 921 N N . SER A 1 112 ? 5.244 12.099 -7.520 1.00 91.56 112 SER A N 1
ATOM 922 C CA . SER A 1 112 ? 5.800 13.330 -6.946 1.00 91.56 112 SER A CA 1
ATOM 923 C C . SER A 1 112 ? 7.330 13.375 -7.048 1.00 91.56 112 SER A C 1
ATOM 925 O O . SER A 1 112 ? 7.893 14.404 -7.422 1.00 91.56 112 SER A O 1
ATOM 927 N N . GLU A 1 113 ? 8.008 12.265 -6.753 1.00 92.56 113 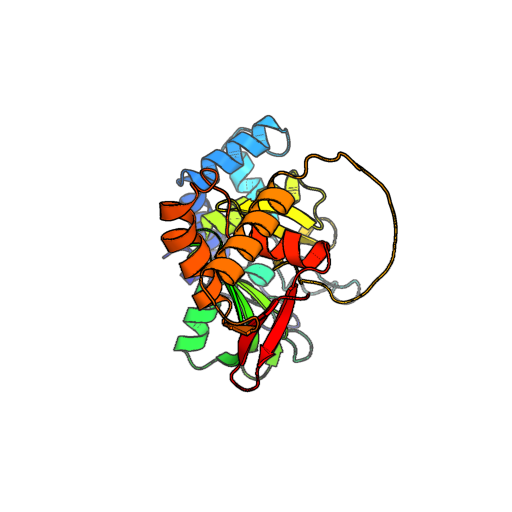GLU A N 1
ATOM 928 C CA . GLU A 1 113 ? 9.471 12.168 -6.790 1.00 92.56 113 GLU A CA 1
ATOM 929 C C . GLU A 1 113 ? 10.017 12.130 -8.230 1.00 92.56 113 GLU A C 1
ATOM 931 O O . GLU A 1 113 ? 11.044 12.752 -8.508 1.00 92.56 113 GLU A O 1
ATOM 936 N N . GLU A 1 114 ? 9.315 11.488 -9.169 1.00 92.25 114 GLU A N 1
ATOM 937 C CA . GLU A 1 114 ? 9.608 11.547 -10.608 1.00 92.25 114 GLU A CA 1
ATOM 938 C C . GLU A 1 114 ? 9.572 12.985 -11.121 1.00 92.25 114 GLU A C 1
ATOM 940 O O . GLU A 1 114 ? 10.517 13.443 -11.765 1.00 92.25 114 GLU A O 1
ATOM 945 N N . ARG A 1 115 ? 8.524 13.742 -10.775 1.00 92.50 115 ARG A N 1
ATOM 946 C CA . ARG A 1 115 ? 8.392 15.150 -11.181 1.00 92.50 115 ARG A CA 1
ATOM 947 C C . ARG A 1 115 ? 9.485 16.056 -10.627 1.00 92.50 115 ARG A C 1
ATOM 949 O O . ARG A 1 115 ? 9.760 17.097 -11.217 1.00 92.50 115 ARG A O 1
ATOM 956 N N . GLN A 1 116 ? 10.085 15.677 -9.505 1.00 91.81 116 GLN A N 1
ATOM 957 C CA . GLN A 1 116 ? 11.219 16.380 -8.906 1.00 91.81 116 GLN A CA 1
ATOM 958 C C . GLN A 1 116 ? 12.571 15.929 -9.486 1.00 91.81 116 GLN A C 1
ATOM 960 O O . GLN A 1 116 ? 13.598 16.499 -9.130 1.00 91.81 116 GLN A O 1
ATOM 965 N N . GLY A 1 117 ? 12.589 14.928 -10.374 1.00 93.50 117 GLY A N 1
ATOM 966 C CA . GLY A 1 117 ? 13.810 14.368 -10.958 1.00 93.50 117 GLY A CA 1
ATOM 967 C C . GLY A 1 117 ? 14.565 13.418 -10.024 1.00 93.50 117 GLY A C 1
ATOM 968 O O . GLY A 1 117 ? 15.737 13.132 -10.259 1.00 93.50 117 GLY A O 1
ATOM 969 N N . ASN A 1 118 ? 13.917 12.927 -8.963 1.00 93.88 118 ASN A N 1
ATOM 970 C CA . ASN A 1 118 ? 14.547 12.074 -7.954 1.00 93.88 118 ASN A CA 1
ATOM 971 C C . ASN A 1 118 ? 14.490 10.577 -8.295 1.00 93.88 118 ASN A C 1
ATOM 973 O O . ASN A 1 118 ? 15.139 9.788 -7.602 1.00 93.88 118 ASN A O 1
ATOM 977 N N . ILE A 1 119 ? 13.721 10.191 -9.318 1.00 93.62 119 ILE A N 1
ATOM 978 C CA . ILE A 1 119 ? 13.519 8.802 -9.744 1.00 93.62 119 ILE A CA 1
ATOM 979 C C . ILE A 1 119 ? 14.231 8.537 -11.071 1.00 93.62 119 ILE A C 1
ATOM 981 O O . ILE A 1 119 ? 14.114 9.306 -12.023 1.00 93.62 119 ILE A O 1
ATOM 985 N N . ARG A 1 120 ? 14.951 7.414 -11.143 1.00 92.19 120 ARG A N 1
ATOM 986 C CA . ARG A 1 120 ? 15.504 6.858 -12.386 1.00 92.19 120 ARG A CA 1
ATOM 987 C C . ARG A 1 120 ? 14.976 5.442 -12.587 1.00 92.19 120 ARG A C 1
ATOM 989 O O . ARG A 1 120 ? 15.346 4.548 -11.831 1.00 92.19 120 ARG A O 1
ATOM 996 N N . HIS A 1 121 ? 14.161 5.231 -13.615 1.00 88.00 121 HIS A N 1
ATOM 997 C CA . HIS A 1 121 ? 13.619 3.913 -13.956 1.00 88.00 121 HIS A CA 1
ATOM 998 C C . HIS A 1 121 ? 14.683 2.996 -14.563 1.00 88.00 121 HIS A C 1
ATOM 1000 O O . HIS A 1 121 ? 15.526 3.442 -15.342 1.00 88.00 121 HIS A O 1
ATOM 1006 N N . LYS A 1 122 ? 14.619 1.707 -14.220 1.00 84.00 122 LYS A N 1
ATOM 1007 C CA . LYS A 1 122 ? 15.488 0.648 -14.758 1.00 84.00 122 LYS A CA 1
ATOM 1008 C C . LYS A 1 122 ? 14.717 -0.467 -15.462 1.00 84.00 122 LYS A C 1
ATOM 1010 O O . LYS A 1 122 ? 15.281 -1.122 -16.329 1.00 84.00 122 LYS A O 1
ATOM 1015 N N . GLY A 1 123 ? 13.450 -0.669 -15.114 1.00 77.50 123 GLY A N 1
ATOM 1016 C CA . GLY A 1 123 ? 12.584 -1.680 -15.715 1.00 77.50 123 GLY A CA 1
ATOM 1017 C C . GLY A 1 123 ? 11.193 -1.654 -15.088 1.00 77.50 123 GLY A C 1
ATOM 1018 O O . GLY A 1 123 ? 11.026 -1.135 -13.982 1.00 77.50 123 GLY A O 1
ATOM 1019 N N . CYS A 1 124 ? 10.196 -2.188 -15.794 1.00 79.50 124 CYS A N 1
ATOM 1020 C CA . CYS A 1 124 ? 8.833 -2.299 -15.282 1.00 79.50 124 CYS A CA 1
ATOM 1021 C C . CYS A 1 124 ? 8.141 -3.579 -15.765 1.00 79.50 124 CYS A C 1
ATOM 1023 O O . CYS A 1 124 ? 8.458 -4.116 -16.826 1.00 79.50 124 CYS A O 1
ATOM 1025 N N . ARG A 1 125 ? 7.194 -4.057 -14.962 1.00 77.19 125 ARG A N 1
ATOM 1026 C CA . ARG A 1 125 ? 6.196 -5.080 -15.282 1.00 77.19 125 ARG A CA 1
ATOM 1027 C C . ARG A 1 125 ? 4.871 -4.597 -14.712 1.00 77.19 125 ARG A C 1
ATOM 1029 O O . ARG A 1 125 ? 4.865 -4.041 -13.619 1.00 77.19 125 ARG A O 1
ATOM 1036 N N . CYS A 1 126 ? 3.767 -4.793 -15.414 1.00 73.44 126 CYS A N 1
ATOM 1037 C CA . CYS A 1 126 ? 2.455 -4.405 -14.912 1.00 73.44 126 CYS A CA 1
ATOM 1038 C C . CYS A 1 126 ? 1.432 -5.523 -15.092 1.00 73.44 126 CYS A C 1
ATOM 1040 O O . CYS A 1 126 ? 1.563 -6.370 -15.975 1.00 73.44 126 CYS A O 1
ATOM 1042 N N . CYS A 1 127 ? 0.416 -5.499 -14.241 1.00 68.31 127 CYS A N 1
ATOM 1043 C CA . CYS A 1 127 ? -0.815 -6.256 -14.389 1.00 68.31 127 CYS A CA 1
ATOM 1044 C C . CYS A 1 127 ? -1.983 -5.293 -14.214 1.00 68.31 127 CYS A C 1
ATOM 1046 O O . CYS A 1 127 ? -1.938 -4.442 -13.326 1.00 68.31 127 CYS A O 1
ATOM 1048 N N . ASP A 1 128 ? -2.987 -5.411 -15.071 1.00 68.12 128 ASP A N 1
ATOM 1049 C CA . ASP A 1 128 ? -4.221 -4.642 -14.973 1.00 68.12 128 ASP A CA 1
ATOM 1050 C C . ASP A 1 128 ? -5.273 -5.484 -14.245 1.00 68.12 128 ASP A C 1
ATOM 1052 O O . ASP A 1 128 ? -5.502 -6.638 -14.608 1.00 68.12 128 ASP A O 1
ATOM 1056 N N . CYS A 1 129 ? -5.863 -4.928 -13.191 1.00 59.38 129 CYS A N 1
ATOM 1057 C CA . CYS A 1 129 ? -6.875 -5.572 -12.360 1.00 59.38 129 CYS A CA 1
ATOM 1058 C C . CYS A 1 129 ? -8.104 -4.655 -12.253 1.00 59.38 129 CYS A C 1
ATOM 1060 O O . CYS A 1 129 ? -8.391 -4.147 -11.167 1.00 59.38 129 CYS A O 1
ATOM 1062 N N . ASP A 1 130 ? -8.791 -4.424 -13.379 1.00 59.53 130 ASP A N 1
ATOM 1063 C CA . ASP A 1 130 ? -10.003 -3.585 -13.483 1.00 59.53 130 ASP A CA 1
ATOM 1064 C C . ASP A 1 130 ? -9.738 -2.124 -13.073 1.00 59.53 130 ASP A C 1
ATOM 1066 O O . ASP A 1 130 ? -10.119 -1.668 -11.993 1.00 59.53 130 ASP A O 1
ATOM 1070 N N . ASP A 1 131 ? -8.973 -1.407 -13.905 1.00 61.56 131 ASP A N 1
ATOM 1071 C CA . ASP A 1 131 ? -8.512 -0.022 -13.691 1.00 61.56 131 ASP A CA 1
ATOM 1072 C C . ASP A 1 131 ? -7.573 0.173 -12.480 1.00 61.56 131 ASP A C 1
ATOM 1074 O O . ASP A 1 131 ? -7.171 1.294 -12.150 1.00 61.56 131 ASP A O 1
ATOM 1078 N N . ARG A 1 132 ? -7.166 -0.917 -11.817 1.00 66.38 132 ARG A N 1
ATOM 1079 C CA . ARG A 1 132 ? -6.171 -0.922 -10.735 1.00 66.38 132 ARG A CA 1
ATOM 1080 C C . ARG A 1 132 ? -4.924 -1.626 -11.224 1.00 66.38 132 ARG A C 1
ATOM 1082 O O . ARG A 1 132 ? -4.810 -2.848 -11.161 1.00 66.38 132 ARG A O 1
ATOM 1089 N N . ILE A 1 133 ? -3.966 -0.843 -11.699 1.00 78.38 133 ILE A N 1
ATOM 1090 C CA . ILE A 1 133 ? -2.726 -1.395 -12.236 1.00 78.38 133 ILE A CA 1
ATOM 1091 C C . ILE A 1 133 ? -1.800 -1.735 -11.068 1.00 78.38 133 ILE A C 1
ATOM 1093 O O . ILE A 1 133 ? -1.430 -0.860 -10.286 1.00 78.38 133 ILE A O 1
ATOM 1097 N N . ILE A 1 134 ? -1.380 -2.992 -10.960 1.00 81.94 134 ILE A N 1
ATOM 1098 C CA . ILE A 1 134 ? -0.254 -3.373 -10.107 1.00 81.94 134 ILE A CA 1
ATOM 1099 C C . ILE A 1 134 ? 1.003 -3.199 -10.938 1.00 81.94 134 ILE A C 1
ATOM 1101 O O . ILE A 1 134 ? 1.221 -3.912 -11.920 1.00 81.94 134 ILE A O 1
ATOM 1105 N N . LEU A 1 135 ? 1.827 -2.235 -10.549 1.00 83.88 135 LEU A N 1
ATOM 1106 C CA . LEU A 1 135 ? 3.081 -1.940 -11.214 1.00 83.88 135 LEU A CA 1
ATOM 1107 C C . LEU A 1 135 ? 4.233 -2.469 -10.364 1.00 83.88 135 LEU A C 1
ATOM 1109 O O . LEU A 1 135 ? 4.391 -2.067 -9.214 1.00 83.88 135 LEU A O 1
ATOM 1113 N N . THR A 1 136 ? 5.052 -3.333 -10.955 1.00 84.69 136 THR A N 1
ATOM 1114 C CA . THR A 1 136 ? 6.337 -3.756 -10.406 1.00 84.69 136 THR A CA 1
ATOM 1115 C C . THR A 1 136 ? 7.466 -3.034 -11.137 1.00 84.69 136 THR A C 1
ATOM 1117 O O . THR A 1 136 ? 7.637 -3.228 -12.340 1.00 84.69 136 THR A O 1
ATOM 1120 N N . ILE A 1 137 ? 8.268 -2.227 -10.440 1.00 84.06 137 ILE A N 1
ATOM 1121 C CA . ILE A 1 137 ? 9.391 -1.486 -11.031 1.00 84.06 137 ILE A CA 1
ATOM 1122 C C . ILE A 1 137 ? 10.734 -1.756 -10.355 1.00 84.06 137 ILE A C 1
ATOM 1124 O O . ILE A 1 137 ? 10.833 -2.006 -9.152 1.00 84.06 137 ILE A O 1
ATOM 1128 N N . ASP A 1 138 ? 11.783 -1.608 -11.157 1.00 86.19 138 ASP A N 1
ATOM 1129 C CA . ASP A 1 138 ? 13.149 -1.391 -10.697 1.00 86.19 138 ASP A CA 1
ATOM 1130 C C . ASP A 1 138 ? 13.486 0.093 -10.882 1.00 86.19 138 ASP A C 1
ATOM 1132 O O . ASP A 1 138 ? 13.320 0.642 -11.977 1.00 86.19 138 ASP A O 1
ATOM 1136 N N . PHE A 1 139 ? 13.972 0.759 -9.833 1.00 87.62 139 PHE A N 1
ATOM 1137 C CA . PHE A 1 139 ? 14.287 2.188 -9.887 1.00 87.62 139 PHE A CA 1
ATOM 1138 C C . PHE A 1 139 ? 15.409 2.590 -8.931 1.00 87.62 139 PHE A C 1
ATOM 1140 O O . PHE A 1 139 ? 15.745 1.879 -7.984 1.00 87.62 139 PHE A O 1
ATOM 1147 N N . ASP A 1 140 ? 15.998 3.757 -9.180 1.00 90.12 140 ASP A N 1
ATOM 1148 C CA . ASP A 1 140 ? 16.753 4.483 -8.164 1.00 90.12 140 ASP A CA 1
ATOM 1149 C C . ASP A 1 140 ? 15.949 5.659 -7.643 1.00 90.12 140 ASP A C 1
ATOM 1151 O O . ASP A 1 140 ? 15.372 6.409 -8.426 1.00 90.12 140 ASP A O 1
ATOM 1155 N N . TRP A 1 141 ? 16.005 5.863 -6.333 1.00 91.31 141 TRP A N 1
ATOM 1156 C CA . TRP A 1 141 ? 15.490 7.038 -5.655 1.00 91.31 141 TRP A CA 1
ATOM 1157 C C . TRP A 1 141 ? 16.632 7.789 -4.980 1.00 91.31 141 TRP A C 1
ATOM 1159 O O . TRP A 1 141 ? 17.301 7.255 -4.093 1.00 91.31 141 TRP A O 1
ATOM 1169 N N . LYS A 1 142 ? 16.898 9.022 -5.428 1.00 90.00 142 LYS A N 1
ATOM 1170 C CA . LYS A 1 142 ? 17.994 9.871 -4.913 1.00 90.00 142 LYS A CA 1
ATOM 1171 C C . LYS A 1 142 ? 19.345 9.132 -4.887 1.00 90.00 142 LYS A C 1
ATOM 1173 O O . LYS A 1 142 ? 20.113 9.229 -3.932 1.00 90.00 142 LYS A O 1
ATOM 1178 N N . GLY A 1 143 ? 19.613 8.349 -5.937 1.00 86.44 143 GLY A N 1
ATOM 1179 C CA . GLY A 1 143 ? 20.844 7.566 -6.101 1.00 86.44 143 GLY A CA 1
ATOM 1180 C C . GLY A 1 143 ? 20.896 6.236 -5.337 1.00 86.44 143 GLY A C 1
ATOM 1181 O O . GLY A 1 143 ? 21.913 5.552 -5.417 1.00 86.44 143 GLY A O 1
ATOM 1182 N N . LYS A 1 144 ? 19.830 5.849 -4.625 1.00 84.50 144 LYS A N 1
ATOM 1183 C CA . LYS A 1 144 ? 19.717 4.571 -3.903 1.00 84.50 144 LYS A CA 1
ATOM 1184 C C . LYS A 1 144 ? 18.799 3.619 -4.663 1.00 84.50 144 LYS A C 1
ATOM 1186 O O . LYS A 1 144 ? 17.712 4.021 -5.066 1.00 84.50 144 LYS A O 1
ATOM 1191 N N . SER A 1 145 ? 19.213 2.371 -4.851 1.00 79.69 145 SER A N 1
ATOM 1192 C CA . SER A 1 145 ? 18.459 1.408 -5.663 1.00 79.69 145 SER A CA 1
ATOM 1193 C C . SER A 1 145 ? 17.349 0.696 -4.890 1.00 79.69 145 SER A C 1
ATOM 1195 O O . SER A 1 145 ? 17.508 0.377 -3.708 1.00 79.69 145 SER A O 1
ATOM 1197 N N . LYS A 1 146 ? 16.264 0.388 -5.608 1.00 79.56 146 LYS A N 1
ATOM 1198 C CA . LYS A 1 146 ? 15.229 -0.583 -5.245 1.00 79.56 146 LYS A CA 1
ATOM 1199 C C . LYS A 1 146 ? 14.964 -1.518 -6.426 1.00 79.56 146 LYS A C 1
ATOM 1201 O O . LYS A 1 146 ? 14.932 -1.070 -7.572 1.00 79.56 146 LYS A O 1
ATOM 1206 N N . THR A 1 147 ? 14.777 -2.803 -6.144 1.00 79.00 147 THR A N 1
ATOM 1207 C CA . THR A 1 147 ? 14.467 -3.819 -7.160 1.00 79.00 147 THR A CA 1
ATOM 1208 C C . THR A 1 147 ? 13.187 -4.559 -6.815 1.00 79.00 147 THR A C 1
ATOM 1210 O O . THR A 1 147 ? 12.984 -4.889 -5.646 1.00 79.00 147 THR A O 1
ATOM 1213 N N . ARG A 1 148 ? 12.387 -4.883 -7.835 1.00 77.06 148 ARG A N 1
ATOM 1214 C CA . ARG A 1 148 ? 11.130 -5.642 -7.761 1.00 77.06 148 ARG A CA 1
ATOM 1215 C C . ARG A 1 148 ? 10.133 -5.036 -6.787 1.00 77.06 148 ARG A C 1
ATOM 1217 O O . ARG A 1 148 ? 9.486 -5.740 -6.014 1.00 77.06 148 ARG A O 1
ATOM 1224 N N . ASP A 1 149 ? 10.022 -3.720 -6.822 1.00 80.38 149 ASP A N 1
ATOM 1225 C CA . ASP A 1 149 ? 9.076 -3.025 -5.980 1.00 80.38 149 ASP A CA 1
ATOM 1226 C C . ASP A 1 149 ? 7.692 -3.013 -6.602 1.00 80.38 149 ASP A C 1
ATOM 1228 O O . ASP A 1 149 ? 7.583 -2.648 -7.763 1.00 80.38 149 ASP A O 1
ATOM 1232 N N . SER A 1 150 ? 6.659 -3.380 -5.848 1.00 86.12 150 SER A N 1
ATOM 1233 C CA . SER A 1 150 ? 5.286 -3.449 -6.348 1.00 86.12 150 SER A CA 1
ATOM 1234 C C . SER A 1 150 ? 4.373 -2.493 -5.592 1.00 86.12 150 SER A C 1
ATOM 1236 O O . SER A 1 150 ? 4.452 -2.392 -4.367 1.00 86.12 150 SER A O 1
ATOM 1238 N N . PHE A 1 151 ? 3.508 -1.795 -6.321 1.00 89.12 151 PHE A N 1
ATOM 1239 C CA . PHE A 1 151 ? 2.490 -0.909 -5.763 1.00 89.12 151 PHE A CA 1
ATOM 1240 C C . PHE A 1 151 ? 1.312 -0.754 -6.723 1.00 89.12 151 PHE A C 1
ATOM 1242 O O . PHE A 1 151 ? 1.425 -0.998 -7.925 1.00 89.12 151 PHE A O 1
ATOM 1249 N N . PHE A 1 152 ? 0.165 -0.357 -6.178 1.00 91.50 152 PHE A N 1
ATOM 1250 C CA . PHE A 1 152 ? -0.995 0.004 -6.984 1.00 91.50 152 PHE A CA 1
ATOM 1251 C C . PHE A 1 152 ? -0.774 1.344 -7.682 1.00 91.50 152 PHE A C 1
ATOM 1253 O O . PHE A 1 152 ? -0.136 2.231 -7.120 1.00 91.50 152 PHE A O 1
ATOM 1260 N N . VAL A 1 153 ? -1.349 1.507 -8.871 1.00 89.19 153 VAL A N 1
ATOM 1261 C CA . VAL A 1 153 ? -1.418 2.756 -9.633 1.00 89.19 153 VAL A CA 1
ATOM 1262 C C . VAL A 1 153 ? -2.884 3.075 -9.916 1.00 89.19 153 VAL A C 1
ATOM 1264 O O . VAL A 1 153 ? -3.655 2.195 -10.290 1.00 89.19 153 VAL A O 1
ATOM 1267 N N . GLY A 1 154 ? -3.263 4.342 -9.725 1.00 87.62 154 GLY A N 1
ATOM 1268 C CA . GLY A 1 154 ? -4.635 4.829 -9.932 1.00 87.62 154 GLY A CA 1
ATOM 1269 C C . GLY A 1 154 ? -5.540 4.724 -8.700 1.00 87.62 154 GLY A C 1
ATOM 1270 O O . GLY A 1 154 ? -6.616 5.315 -8.672 1.00 87.62 154 GLY A O 1
ATOM 1271 N N . THR A 1 155 ? -5.090 4.048 -7.644 1.00 91.62 155 THR A N 1
ATOM 1272 C CA . THR A 1 155 ? -5.814 3.904 -6.374 1.00 91.62 155 THR A CA 1
ATOM 1273 C C . THR A 1 155 ? -5.826 5.185 -5.546 1.00 91.62 155 THR A C 1
ATOM 1275 O O . THR A 1 155 ? -4.887 5.987 -5.581 1.00 91.62 155 THR A O 1
ATOM 1278 N N . SER A 1 156 ? -6.878 5.375 -4.746 1.00 93.81 156 SER A N 1
ATOM 1279 C CA . SER A 1 156 ? -6.914 6.447 -3.751 1.00 93.81 156 SER A CA 1
ATOM 1280 C C . SER A 1 156 ? -6.162 6.052 -2.466 1.00 93.81 156 SER A C 1
ATOM 1282 O O . SER A 1 156 ? -6.092 4.866 -2.129 1.00 93.81 156 SER A O 1
ATOM 1284 N N . PRO A 1 157 ? -5.612 7.019 -1.705 1.00 94.88 157 PRO A N 1
ATOM 1285 C CA . PRO A 1 157 ? -4.932 6.725 -0.442 1.00 94.88 157 PRO A CA 1
ATOM 1286 C C . PRO A 1 157 ? -5.808 5.992 0.578 1.00 94.88 157 PRO A C 1
ATOM 1288 O O . PRO A 1 157 ? -5.324 5.126 1.299 1.00 94.88 157 PRO A O 1
ATOM 1291 N N . GLU A 1 158 ? -7.096 6.330 0.656 1.00 96.12 158 GLU A N 1
ATOM 1292 C CA . GLU A 1 158 ? -8.054 5.665 1.538 1.00 96.12 158 GLU A CA 1
ATOM 1293 C C . GLU A 1 158 ? -8.331 4.214 1.133 1.00 96.12 158 GLU A C 1
ATOM 1295 O O . GLU A 1 158 ? -8.549 3.397 2.024 1.00 96.12 158 GLU A O 1
ATOM 1300 N N . PHE A 1 159 ? -8.265 3.876 -0.161 1.00 95.12 159 PHE A N 1
ATOM 1301 C CA . PHE A 1 159 ? -8.389 2.496 -0.627 1.00 95.12 159 PHE A CA 1
ATOM 1302 C C . PHE A 1 159 ? -7.216 1.643 -0.142 1.00 95.12 159 PHE A C 1
ATOM 1304 O O . PHE A 1 159 ? -7.430 0.614 0.495 1.00 95.12 159 PHE A O 1
ATOM 1311 N N . GLU A 1 160 ? -5.982 2.092 -0.387 1.00 95.19 160 GLU A N 1
ATOM 1312 C CA . GLU A 1 160 ? -4.782 1.376 0.064 1.00 95.19 160 GLU A CA 1
ATOM 1313 C C . GLU A 1 160 ? -4.745 1.271 1.596 1.00 95.19 160 GLU A C 1
ATOM 1315 O O . GLU A 1 160 ? -4.505 0.195 2.141 1.00 95.19 160 GLU A O 1
ATOM 1320 N N . LEU A 1 161 ? -5.059 2.364 2.306 1.00 96.69 161 LEU A N 1
ATOM 1321 C CA . LEU A 1 161 ? -5.118 2.375 3.769 1.00 96.69 161 LEU A CA 1
ATOM 1322 C C . LEU A 1 161 ? -6.161 1.383 4.309 1.00 96.69 161 LEU A C 1
ATOM 1324 O O . LEU A 1 161 ? -5.872 0.665 5.267 1.00 96.69 161 LEU A O 1
ATOM 1328 N N . ALA A 1 162 ? -7.355 1.337 3.710 1.00 96.88 162 ALA A N 1
ATOM 1329 C CA . ALA A 1 162 ? -8.420 0.416 4.097 1.00 96.88 162 ALA A CA 1
ATOM 1330 C C . ALA A 1 162 ? -8.010 -1.040 3.850 1.00 96.88 162 ALA A C 1
ATOM 1332 O O . ALA A 1 162 ? -8.031 -1.841 4.782 1.00 96.88 162 ALA A O 1
ATOM 1333 N N . LEU A 1 163 ? -7.568 -1.358 2.630 1.00 95.06 163 LEU A N 1
ATOM 1334 C CA . LEU A 1 163 ? -7.175 -2.707 2.227 1.00 95.06 163 LEU A CA 1
ATOM 1335 C C . LEU A 1 163 ? -6.073 -3.266 3.131 1.00 95.06 163 LEU A C 1
ATOM 1337 O O . LEU A 1 163 ? -6.221 -4.347 3.694 1.00 95.06 163 LEU A O 1
ATOM 1341 N N . TYR A 1 164 ? -4.994 -2.507 3.333 1.00 95.56 164 TYR A N 1
ATOM 1342 C CA . TYR A 1 164 ? -3.888 -2.949 4.181 1.00 95.56 164 TYR A CA 1
ATOM 1343 C C . TYR A 1 164 ? -4.302 -3.095 5.650 1.00 95.56 164 TYR A C 1
ATOM 1345 O O . TYR A 1 164 ? -3.843 -4.017 6.321 1.00 95.56 164 TYR A O 1
ATOM 1353 N N . THR A 1 165 ? -5.194 -2.232 6.152 1.00 95.44 165 THR A N 1
ATOM 1354 C CA . THR A 1 165 ? -5.723 -2.351 7.522 1.00 95.44 165 THR A CA 1
ATOM 1355 C C . THR A 1 165 ? -6.564 -3.618 7.681 1.00 95.44 165 THR A C 1
ATOM 1357 O O . THR A 1 165 ? -6.394 -4.337 8.666 1.00 95.44 165 THR A O 1
ATOM 1360 N N . VAL A 1 166 ? -7.431 -3.919 6.710 1.00 94.75 166 VAL A N 1
ATOM 1361 C CA . VAL A 1 166 ? -8.269 -5.125 6.710 1.00 94.75 166 VAL A CA 1
ATOM 1362 C C . VAL A 1 166 ? -7.407 -6.384 6.654 1.00 94.75 166 VAL A C 1
ATOM 1364 O O . VAL A 1 166 ? -7.527 -7.235 7.533 1.00 94.75 166 VAL A O 1
ATOM 1367 N N . CYS A 1 167 ? -6.480 -6.476 5.695 1.00 92.06 167 CYS A N 1
ATOM 1368 C CA . CYS A 1 167 ? -5.582 -7.629 5.570 1.00 92.06 167 CYS A CA 1
ATOM 1369 C C . CYS A 1 167 ? -4.723 -7.840 6.825 1.00 92.06 167 CYS A C 1
ATOM 1371 O O . CYS A 1 167 ? -4.481 -8.974 7.229 1.00 92.06 167 CYS A O 1
ATOM 1373 N N . PHE A 1 168 ? -4.283 -6.764 7.482 1.00 91.94 168 PHE A N 1
ATOM 1374 C CA . PHE A 1 168 ? -3.464 -6.882 8.686 1.00 91.94 168 PHE A CA 1
ATOM 1375 C C . PHE A 1 168 ? -4.248 -7.353 9.919 1.00 91.94 168 PHE A C 1
ATOM 1377 O O . PHE A 1 168 ? -3.701 -8.102 10.732 1.00 91.94 168 PHE A O 1
ATOM 1384 N N . LEU A 1 169 ? -5.485 -6.873 10.095 1.00 90.88 169 LEU A N 1
ATOM 1385 C CA . LEU A 1 169 ? -6.293 -7.138 11.291 1.00 90.88 169 LEU A CA 1
ATOM 1386 C C . LEU A 1 169 ? -7.129 -8.411 11.197 1.00 90.88 169 LEU A C 1
ATOM 1388 O O . LEU A 1 169 ? -7.195 -9.142 12.180 1.00 90.88 169 LEU A O 1
ATOM 1392 N N . ALA A 1 170 ? -7.759 -8.652 10.048 1.00 88.88 170 ALA A N 1
ATOM 1393 C CA . ALA A 1 170 ? -8.636 -9.801 9.827 1.00 88.88 170 ALA A CA 1
ATOM 1394 C C . ALA A 1 170 ? -7.937 -10.949 9.081 1.00 88.88 170 ALA A C 1
ATOM 1396 O O . ALA A 1 170 ? -8.400 -12.085 9.121 1.00 88.88 170 ALA A O 1
ATOM 1397 N N . GLY A 1 171 ? -6.825 -10.669 8.395 1.00 81.06 171 GLY A N 1
ATOM 1398 C CA . GLY A 1 171 ? -6.000 -11.694 7.763 1.00 81.06 171 GLY A CA 1
ATOM 1399 C C . GLY A 1 171 ? -4.996 -12.336 8.725 1.00 81.06 171 GLY A C 1
ATOM 1400 O O . GLY A 1 171 ? -4.939 -12.053 9.922 1.00 81.06 171 GLY A O 1
ATOM 1401 N N . ASP A 1 172 ? -4.122 -13.179 8.178 1.00 73.94 172 ASP A N 1
ATOM 1402 C CA . ASP A 1 172 ? -3.012 -13.797 8.918 1.00 73.94 172 ASP A CA 1
ATOM 1403 C C . ASP A 1 172 ? -1.916 -12.781 9.319 1.00 73.94 172 ASP A C 1
ATOM 1405 O O . ASP A 1 172 ? -1.051 -13.034 10.171 1.00 73.94 172 ASP A O 1
ATOM 1409 N N . GLY A 1 173 ? -1.975 -11.577 8.743 1.00 64.62 173 GLY A N 1
ATOM 1410 C CA . GLY A 1 173 ? -0.992 -10.517 8.889 1.00 64.62 173 GLY A CA 1
ATOM 1411 C C . GLY A 1 173 ? 0.389 -10.921 8.375 1.00 64.62 173 GLY A C 1
ATOM 1412 O O . GLY A 1 173 ? 1.396 -10.583 9.004 1.00 64.62 173 GLY A O 1
ATOM 1413 N N . ALA A 1 174 ? 0.411 -11.667 7.269 1.00 77.25 174 ALA A N 1
ATOM 1414 C CA . ALA A 1 174 ? 1.588 -11.973 6.473 1.00 77.25 174 ALA A CA 1
ATOM 1415 C C . ALA A 1 174 ? 1.285 -11.786 4.979 1.00 77.25 174 ALA A C 1
ATOM 1417 O O . ALA A 1 174 ? 1.847 -10.882 4.351 1.00 77.25 174 ALA A O 1
ATOM 1418 N N . LYS A 1 175 ? 0.393 -12.608 4.417 1.00 87.00 175 LYS A N 1
ATOM 1419 C CA . LYS A 1 175 ? -0.027 -12.547 3.014 1.00 87.00 175 LYS A CA 1
ATOM 1420 C C . LYS A 1 175 ? -1.500 -12.919 2.918 1.00 87.00 175 LYS A C 1
ATOM 1422 O O . LYS A 1 175 ? -1.879 -14.046 3.195 1.00 87.00 175 LYS A O 1
ATOM 1427 N N . THR A 1 176 ? -2.321 -11.985 2.466 1.00 89.19 176 THR A N 1
ATOM 1428 C CA . THR A 1 176 ? -3.757 -12.208 2.289 1.00 89.19 176 THR A CA 1
ATOM 1429 C C . THR A 1 176 ? -4.088 -12.226 0.806 1.00 89.19 176 THR A C 1
ATOM 1431 O O . THR A 1 176 ? -3.780 -11.271 0.095 1.00 89.19 176 THR A O 1
ATOM 1434 N N . GLU A 1 177 ? -4.701 -13.304 0.325 1.00 88.88 177 GLU A N 1
ATOM 1435 C CA . GLU A 1 177 ? -5.271 -13.325 -1.020 1.00 88.88 177 GLU A CA 1
ATOM 1436 C C . GLU A 1 177 ? -6.604 -12.581 -1.029 1.00 88.88 177 GLU A C 1
ATOM 1438 O O . GLU A 1 177 ? -7.468 -12.799 -0.181 1.00 88.88 177 GLU A O 1
ATOM 1443 N N . VAL A 1 178 ? -6.759 -11.681 -1.991 1.00 86.62 178 VAL A N 1
ATOM 1444 C CA . VAL A 1 178 ? -7.973 -10.897 -2.208 1.00 86.62 178 VAL A CA 1
ATOM 1445 C C . VAL A 1 178 ? -8.350 -10.958 -3.681 1.00 86.62 178 VAL A C 1
ATOM 1447 O O . VAL A 1 178 ? -7.510 -11.222 -4.542 1.00 86.62 178 VAL A O 1
ATOM 1450 N N . VAL A 1 179 ? -9.615 -10.682 -3.979 1.00 84.62 179 VAL A N 1
ATOM 1451 C CA . VAL A 1 179 ? -10.089 -10.522 -5.354 1.00 84.62 179 VAL A CA 1
ATOM 1452 C C . VAL A 1 179 ? -10.322 -9.039 -5.612 1.00 84.62 179 VAL A C 1
ATOM 1454 O O . VAL A 1 179 ? -11.147 -8.415 -4.945 1.00 84.62 179 VAL A O 1
ATOM 1457 N N . LEU A 1 180 ? -9.589 -8.466 -6.564 1.00 80.06 180 LEU A N 1
ATOM 1458 C CA . LEU A 1 180 ? -9.720 -7.073 -6.994 1.00 80.06 180 LEU A CA 1
ATOM 1459 C C . LEU A 1 180 ? -10.059 -7.068 -8.480 1.00 80.06 180 LEU A C 1
ATOM 1461 O O . LEU A 1 180 ? -9.279 -7.575 -9.278 1.00 80.06 180 LEU A O 1
ATOM 1465 N N . GLY A 1 181 ? -11.225 -6.538 -8.854 1.00 73.12 181 GLY A N 1
ATOM 1466 C CA . GLY A 1 181 ? -11.590 -6.476 -10.272 1.00 73.12 181 GLY A CA 1
ATOM 1467 C C . GLY A 1 181 ? -11.769 -7.843 -10.940 1.00 73.12 181 GLY A C 1
ATOM 1468 O O . GLY A 1 181 ? -11.536 -7.983 -12.132 1.00 73.12 181 GLY A O 1
ATOM 1469 N N . GLY A 1 182 ? -12.085 -8.884 -10.161 1.00 73.62 182 GLY A N 1
ATOM 1470 C CA . GLY A 1 182 ? -12.121 -10.273 -10.638 1.00 73.62 182 GLY A CA 1
ATOM 1471 C C . GLY A 1 182 ? -10.762 -10.986 -10.659 1.00 73.62 182 GLY A C 1
ATOM 1472 O O . GLY A 1 182 ? -10.729 -12.204 -10.820 1.00 73.62 182 GLY A O 1
ATOM 1473 N N . GLU A 1 183 ? -9.658 -10.279 -10.410 1.00 75.25 183 GLU A N 1
ATOM 1474 C CA . GLU A 1 183 ? -8.309 -10.849 -10.390 1.00 75.25 183 GLU A CA 1
ATOM 1475 C C . GLU A 1 183 ? -7.848 -11.188 -8.970 1.00 75.25 183 GLU A C 1
ATOM 1477 O O . GLU A 1 183 ? -8.080 -10.438 -8.017 1.00 75.25 183 GLU A O 1
ATOM 1482 N N . ARG A 1 184 ? -7.161 -12.328 -8.818 1.00 83.00 184 ARG A N 1
ATOM 1483 C CA . ARG A 1 184 ? -6.555 -12.716 -7.538 1.00 83.00 184 ARG A CA 1
ATOM 1484 C C . ARG A 1 184 ? -5.255 -11.956 -7.328 1.00 83.00 184 ARG A C 1
ATOM 1486 O O . ARG A 1 184 ? -4.306 -12.091 -8.097 1.00 83.00 184 ARG A O 1
ATOM 1493 N N . VAL A 1 185 ? -5.206 -11.196 -6.243 1.00 85.44 185 VAL A N 1
ATOM 1494 C CA . VAL A 1 185 ? -4.053 -10.395 -5.841 1.00 85.44 185 VAL A CA 1
ATOM 1495 C C . VAL A 1 185 ? -3.643 -10.808 -4.439 1.00 85.44 185 VAL A C 1
ATOM 1497 O O . VAL A 1 185 ? -4.480 -10.968 -3.555 1.00 85.44 185 VAL A O 1
ATOM 1500 N N . THR A 1 186 ? -2.344 -10.955 -4.206 1.00 90.31 186 THR A N 1
ATOM 1501 C CA . THR A 1 186 ? -1.825 -11.191 -2.860 1.00 90.31 186 THR A CA 1
ATOM 1502 C C . THR A 1 186 ? -1.412 -9.861 -2.244 1.00 90.31 186 THR A C 1
ATOM 1504 O O . THR A 1 186 ? -0.588 -9.146 -2.803 1.00 90.31 186 THR A O 1
ATOM 1507 N N . ILE A 1 187 ? -1.943 -9.529 -1.073 1.00 92.12 187 ILE A N 1
ATOM 1508 C CA . ILE A 1 187 ? -1.546 -8.357 -0.293 1.00 92.12 187 ILE A CA 1
ATOM 1509 C C . ILE A 1 187 ? -0.582 -8.804 0.793 1.00 92.12 187 ILE A C 1
ATOM 1511 O O . ILE A 1 187 ? -0.942 -9.586 1.671 1.00 92.12 187 ILE A O 1
ATOM 1515 N N . ALA A 1 188 ? 0.653 -8.312 0.741 1.00 90.62 188 ALA A N 1
ATOM 1516 C CA . ALA A 1 188 ? 1.615 -8.528 1.807 1.00 90.62 188 ALA A CA 1
ATOM 1517 C C . ALA A 1 188 ? 1.396 -7.501 2.916 1.00 90.62 188 ALA A C 1
ATOM 1519 O O . ALA A 1 188 ? 1.336 -6.304 2.643 1.00 90.62 188 ALA A O 1
ATOM 1520 N N . THR A 1 189 ? 1.347 -7.960 4.164 1.00 88.94 189 THR A N 1
ATOM 1521 C CA . THR A 1 189 ? 1.371 -7.100 5.353 1.00 88.94 189 THR A CA 1
ATOM 1522 C C . THR A 1 189 ? 2.394 -7.668 6.328 1.00 88.94 189 THR A C 1
ATOM 1524 O O . THR A 1 189 ? 2.143 -8.662 6.998 1.00 88.94 189 THR A O 1
ATOM 1527 N N . TYR A 1 190 ? 3.581 -7.078 6.396 1.00 81.62 190 TYR A N 1
ATOM 1528 C CA . TYR A 1 190 ? 4.651 -7.565 7.262 1.00 81.62 190 TYR A CA 1
ATOM 1529 C C . TYR A 1 190 ? 4.468 -7.070 8.698 1.00 81.62 190 TYR A C 1
ATOM 1531 O O . TYR A 1 190 ? 4.292 -5.872 8.920 1.00 81.62 190 TYR A O 1
ATOM 1539 N N . LYS A 1 191 ? 4.583 -7.967 9.683 1.00 82.44 191 LYS A N 1
ATOM 1540 C CA . LYS A 1 191 ? 4.586 -7.632 11.116 1.00 82.44 191 LYS A CA 1
ATOM 1541 C C . LYS A 1 191 ? 6.004 -7.338 11.608 1.00 82.44 191 LYS A C 1
ATOM 1543 O O . LYS A 1 191 ? 6.900 -8.170 11.499 1.00 82.44 191 LYS A O 1
ATOM 1548 N N . LEU A 1 192 ? 6.195 -6.185 12.239 1.00 72.88 192 LEU A N 1
ATOM 1549 C CA . LEU A 1 192 ? 7.426 -5.799 12.921 1.00 72.88 192 LEU A CA 1
ATOM 1550 C C . LEU A 1 192 ? 7.114 -5.459 14.382 1.00 72.88 192 LEU A C 1
ATOM 1552 O O . LEU A 1 192 ? 6.404 -4.501 14.665 1.00 72.88 192 LEU A O 1
ATOM 1556 N N . ASN A 1 193 ? 7.634 -6.252 15.324 1.00 70.69 193 ASN A N 1
ATOM 1557 C CA . ASN A 1 193 ? 7.404 -6.076 16.769 1.00 70.69 193 ASN A CA 1
ATOM 1558 C C . ASN A 1 193 ? 5.911 -5.987 17.160 1.00 70.69 193 ASN A C 1
ATOM 1560 O O . ASN A 1 193 ? 5.535 -5.217 18.043 1.00 70.69 193 ASN A O 1
ATOM 1564 N N . GLY A 1 194 ? 5.051 -6.754 16.482 1.00 69.06 194 GLY A N 1
ATOM 1565 C CA . GLY A 1 194 ? 3.598 -6.739 16.702 1.00 69.06 194 GLY A CA 1
ATOM 1566 C C . GLY A 1 194 ? 2.872 -5.528 16.105 1.00 69.06 194 GLY A C 1
ATOM 1567 O O . GLY A 1 194 ? 1.670 -5.384 16.307 1.00 69.06 194 GLY A O 1
ATOM 1568 N N . GLN A 1 195 ? 3.578 -4.668 15.369 1.00 77.56 195 GLN A N 1
ATOM 1569 C CA . GLN A 1 195 ? 3.013 -3.557 14.608 1.00 77.56 195 GLN A CA 1
ATOM 1570 C C . GLN A 1 195 ? 3.110 -3.839 13.112 1.00 77.56 195 GLN A C 1
ATOM 1572 O O . GLN A 1 195 ? 3.886 -4.687 12.671 1.00 77.56 195 GLN A O 1
ATOM 1577 N N . ILE A 1 196 ? 2.307 -3.135 12.325 1.00 84.31 196 ILE A N 1
ATOM 1578 C CA . ILE A 1 196 ? 2.385 -3.203 10.872 1.00 84.31 196 ILE A CA 1
ATOM 1579 C C . ILE A 1 196 ? 3.685 -2.526 10.411 1.00 84.31 196 ILE A C 1
ATOM 1581 O O . ILE A 1 196 ? 4.052 -1.448 10.875 1.00 84.31 196 ILE A O 1
ATOM 1585 N N . GLY A 1 197 ? 4.444 -3.223 9.574 1.00 81.31 197 GLY A N 1
ATOM 1586 C CA . GLY A 1 197 ? 5.779 -2.827 9.141 1.00 81.31 197 GLY A CA 1
ATOM 1587 C C . GLY A 1 197 ? 5.790 -2.329 7.704 1.00 81.31 197 GLY A C 1
ATOM 1588 O O . GLY A 1 197 ? 6.145 -1.183 7.452 1.00 81.31 197 GLY A O 1
ATOM 1589 N N . SER A 1 198 ? 5.410 -3.199 6.767 1.00 82.88 198 SER A N 1
ATOM 1590 C CA . SER A 1 198 ? 5.402 -2.923 5.327 1.00 82.88 198 SER A CA 1
ATOM 1591 C C . SER A 1 198 ? 4.170 -3.525 4.680 1.00 82.88 198 SER A C 1
ATOM 1593 O O . SER A 1 198 ? 3.806 -4.647 5.036 1.00 82.88 198 SER A O 1
ATOM 1595 N N . CYS A 1 199 ? 3.542 -2.794 3.760 1.00 91.38 199 CYS A N 1
ATOM 1596 C CA . CYS A 1 199 ? 2.376 -3.270 3.024 1.00 91.38 199 CYS A CA 1
ATOM 1597 C C . CYS A 1 199 ? 2.499 -2.966 1.539 1.00 91.38 199 CYS A C 1
ATOM 1599 O O . CYS A 1 199 ? 2.868 -1.853 1.175 1.00 91.38 199 CYS A O 1
ATOM 1601 N N . TYR A 1 200 ? 2.194 -3.945 0.694 1.00 90.81 200 TYR A N 1
ATOM 1602 C CA . TYR A 1 200 ? 2.195 -3.771 -0.756 1.00 90.81 200 TYR A CA 1
ATOM 1603 C C . TYR A 1 200 ? 1.484 -4.935 -1.455 1.00 90.81 200 TYR A C 1
ATOM 1605 O O . TYR A 1 200 ? 1.457 -6.050 -0.920 1.00 90.81 200 TYR A O 1
ATOM 1613 N N . PRO A 1 201 ? 0.919 -4.717 -2.657 1.00 91.56 201 PRO A N 1
ATOM 1614 C CA . PRO A 1 201 ? 0.468 -5.812 -3.496 1.00 91.56 201 PRO A CA 1
ATOM 1615 C C . PRO A 1 201 ? 1.669 -6.598 -4.014 1.00 91.56 201 PRO A C 1
ATOM 1617 O O . PRO A 1 201 ? 2.675 -6.030 -4.434 1.00 91.56 201 PRO A O 1
ATOM 1620 N N . ILE A 1 202 ? 1.549 -7.914 -4.029 1.00 85.94 202 ILE A N 1
ATOM 1621 C CA . ILE A 1 202 ? 2.444 -8.805 -4.747 1.00 85.94 202 ILE A CA 1
ATOM 1622 C C . ILE A 1 202 ? 1.729 -9.187 -6.031 1.00 85.94 202 ILE A C 1
ATOM 1624 O O . ILE A 1 202 ? 0.665 -9.809 -6.009 1.00 85.94 202 ILE A O 1
ATOM 1628 N N . LEU A 1 203 ? 2.354 -8.849 -7.155 1.00 71.38 203 LEU A N 1
ATOM 1629 C CA . LEU A 1 203 ? 2.019 -9.504 -8.401 1.00 71.38 203 LEU A CA 1
ATOM 1630 C C . LEU A 1 203 ? 2.491 -10.954 -8.287 1.00 71.38 203 LEU A C 1
ATOM 1632 O O . LEU A 1 203 ? 3.694 -11.179 -8.123 1.00 71.38 203 LEU A O 1
ATOM 1636 N N . GLN A 1 204 ? 1.569 -11.924 -8.315 1.00 62.06 204 GLN A N 1
ATOM 1637 C CA . GLN A 1 204 ? 1.955 -13.334 -8.336 1.00 62.06 204 GLN A CA 1
ATOM 1638 C C . GLN A 1 204 ? 2.935 -13.530 -9.497 1.00 62.06 204 GLN A C 1
ATOM 1640 O O . GLN A 1 204 ? 2.601 -13.273 -10.656 1.00 62.06 204 GLN A O 1
ATOM 1645 N N . GLN A 1 205 ? 4.173 -13.918 -9.183 1.00 48.28 205 GLN A N 1
ATOM 1646 C CA . GLN A 1 205 ? 5.071 -14.397 -10.220 1.00 48.28 205 GLN A CA 1
ATOM 1647 C C . GLN A 1 205 ? 4.422 -15.669 -10.763 1.00 48.28 205 GLN A C 1
ATOM 1649 O O . GLN A 1 205 ? 4.008 -16.536 -9.995 1.00 48.28 205 GLN A O 1
ATOM 1654 N N . GLN A 1 206 ? 4.311 -15.786 -12.086 1.00 40.62 206 GLN A N 1
ATOM 1655 C CA . GLN A 1 206 ? 4.324 -17.113 -12.685 1.00 40.62 206 GLN A CA 1
ATOM 1656 C C . GLN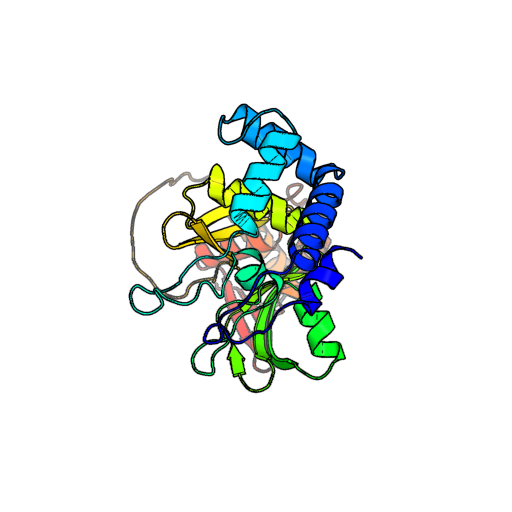 A 1 206 ? 5.700 -17.694 -12.338 1.00 40.62 206 GLN A C 1
ATOM 1658 O O . GLN A 1 206 ? 6.670 -17.440 -13.051 1.00 40.62 206 GLN A O 1
ATOM 1663 N N . ASP A 1 207 ? 5.812 -18.337 -11.176 1.00 31.27 207 ASP A N 1
ATOM 1664 C CA . ASP A 1 207 ? 7.056 -18.942 -10.726 1.00 31.27 207 ASP A CA 1
ATOM 1665 C C . ASP A 1 207 ? 7.364 -20.127 -11.642 1.00 31.27 207 ASP A C 1
ATOM 1667 O O . ASP A 1 207 ? 6.684 -21.151 -11.645 1.00 31.27 207 ASP A O 1
ATOM 1671 N N . GLN A 1 208 ? 8.418 -19.960 -12.437 1.00 37.56 208 GLN A N 1
ATOM 1672 C CA . GLN A 1 208 ? 9.292 -21.060 -12.807 1.00 37.56 208 GLN A CA 1
ATOM 1673 C C . GLN A 1 208 ? 10.020 -21.505 -11.533 1.00 37.56 208 GLN A C 1
ATOM 1675 O O . GLN A 1 208 ? 10.976 -20.855 -11.116 1.00 37.56 208 GLN A O 1
ATOM 1680 N N . SER A 1 209 ? 9.560 -22.569 -10.885 1.00 30.06 209 SER A N 1
ATOM 1681 C CA . SER A 1 209 ? 10.410 -23.667 -10.399 1.00 30.06 209 SER A CA 1
ATOM 1682 C C . SER A 1 209 ? 9.591 -24.643 -9.563 1.00 30.06 209 SER A C 1
ATOM 1684 O O . SER A 1 209 ? 8.838 -24.271 -8.669 1.00 30.06 209 SER A O 1
ATOM 1686 N N . ASP A 1 210 ? 9.768 -25.905 -9.916 1.00 37.50 210 ASP A N 1
ATOM 1687 C CA . ASP A 1 210 ? 9.106 -27.084 -9.395 1.00 37.50 210 ASP A CA 1
ATOM 1688 C C . ASP A 1 210 ? 9.355 -27.296 -7.897 1.00 37.50 210 ASP A C 1
ATOM 1690 O O . ASP A 1 210 ? 10.490 -27.243 -7.420 1.00 37.50 210 ASP A O 1
ATOM 1694 N N . THR A 1 211 ? 8.304 -27.635 -7.154 1.00 34.16 211 THR A N 1
ATOM 1695 C CA . THR A 1 211 ? 8.312 -28.810 -6.270 1.00 34.16 211 THR A CA 1
ATOM 1696 C C . THR A 1 211 ? 6.880 -29.214 -5.923 1.00 34.16 211 THR A C 1
ATOM 1698 O O . THR A 1 211 ? 5.997 -28.383 -5.743 1.00 34.16 211 THR A O 1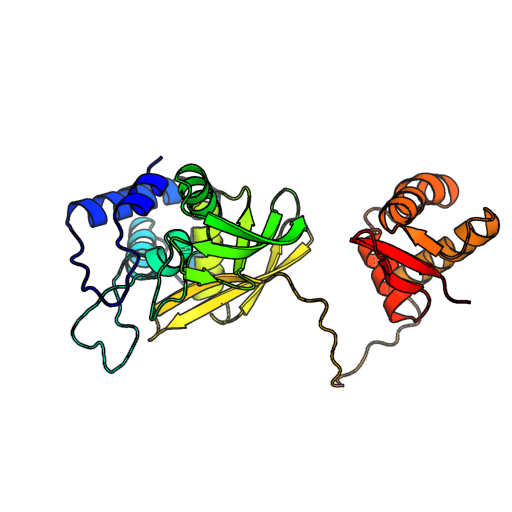
ATOM 1701 N N . GLU A 1 212 ? 6.689 -30.526 -5.938 1.00 36.84 212 GLU A N 1
ATOM 1702 C CA . GLU A 1 212 ? 5.455 -31.294 -6.055 1.00 36.84 212 GLU A CA 1
ATOM 1703 C C . GLU A 1 212 ? 4.510 -31.252 -4.841 1.00 36.84 212 GLU A C 1
ATOM 1705 O O . GLU A 1 212 ? 4.930 -31.004 -3.711 1.00 36.84 212 GLU A O 1
ATOM 1710 N N . SER A 1 213 ? 3.276 -31.704 -5.119 1.00 31.66 213 SER A N 1
ATOM 1711 C CA . SER A 1 213 ? 2.267 -32.309 -4.224 1.00 31.66 213 SER A CA 1
ATOM 1712 C C . SER A 1 213 ? 1.558 -31.350 -3.248 1.00 31.66 213 SER A C 1
ATOM 1714 O O . SER A 1 213 ? 2.188 -30.548 -2.577 1.00 31.66 213 SER A O 1
ATOM 1716 N N . ASP A 1 214 ? 0.225 -31.301 -3.181 1.00 33.09 214 ASP A N 1
ATOM 1717 C CA . ASP A 1 214 ? -0.706 -32.430 -3.132 1.00 33.09 214 ASP A CA 1
ATOM 1718 C C . ASP A 1 214 ? -1.974 -32.254 -4.007 1.00 33.09 214 ASP A C 1
ATOM 1720 O O . ASP A 1 214 ? -2.615 -31.204 -4.004 1.00 33.09 214 ASP A O 1
ATOM 1724 N N . THR A 1 215 ? -2.276 -33.334 -4.744 1.00 37.06 215 THR A N 1
ATOM 1725 C CA . THR A 1 215 ? -3.569 -33.964 -5.134 1.00 37.06 215 THR A CA 1
ATOM 1726 C C . THR A 1 215 ? -4.885 -33.271 -4.746 1.00 37.06 215 THR A C 1
ATOM 1728 O O . THR A 1 215 ? -5.010 -32.781 -3.630 1.00 37.06 215 THR A O 1
ATOM 1731 N N . GLU A 1 216 ? -6.007 -33.339 -5.461 1.00 43.19 216 GLU A N 1
ATOM 1732 C CA . GLU A 1 216 ? -6.494 -33.931 -6.721 1.00 43.19 216 GLU A CA 1
ATOM 1733 C C . GLU A 1 216 ? -7.922 -33.348 -6.860 1.00 43.19 216 GLU A C 1
ATOM 1735 O O . GLU A 1 216 ? -8.626 -33.229 -5.855 1.00 43.19 216 GLU A O 1
ATOM 1740 N N . ASP A 1 217 ? -8.376 -33.040 -8.074 1.00 30.28 217 ASP A N 1
ATOM 1741 C CA . ASP A 1 217 ? -9.732 -33.433 -8.484 1.00 30.28 217 ASP A CA 1
ATOM 1742 C C . ASP A 1 217 ? -9.716 -33.697 -9.992 1.00 30.28 217 ASP A C 1
ATOM 1744 O O . ASP A 1 217 ? -9.936 -32.812 -10.824 1.00 30.28 217 ASP A O 1
ATOM 1748 N N . ASP A 1 218 ? -9.367 -34.942 -10.318 1.00 37.91 218 ASP A N 1
ATOM 1749 C CA . ASP A 1 218 ? -9.673 -35.583 -11.588 1.00 37.91 218 ASP A CA 1
ATOM 1750 C C . ASP A 1 218 ? -11.196 -35.724 -11.704 1.00 37.91 218 ASP A C 1
ATOM 1752 O O . ASP A 1 218 ? -11.800 -36.713 -11.283 1.00 37.91 218 ASP A O 1
ATOM 1756 N N . SER A 1 219 ? -11.827 -34.745 -12.345 1.00 35.84 219 SER A N 1
ATOM 1757 C CA . SER A 1 219 ? -13.115 -34.962 -12.987 1.00 35.84 219 SER A CA 1
ATOM 1758 C C . SER A 1 219 ? -13.028 -34.568 -14.457 1.00 35.84 219 SER A C 1
ATOM 1760 O O . SER A 1 219 ? -12.535 -33.505 -14.830 1.00 35.84 219 SER A O 1
ATOM 1762 N N . ALA A 1 220 ? -13.502 -35.480 -15.303 1.00 39.47 220 ALA A N 1
ATOM 1763 C CA . ALA A 1 220 ? -13.511 -35.428 -16.762 1.00 39.47 220 ALA A CA 1
ATOM 1764 C C . ALA A 1 220 ? -14.434 -34.340 -17.359 1.00 39.47 220 ALA A C 1
ATOM 1766 O O . ALA A 1 220 ? -14.885 -34.470 -18.488 1.00 39.47 220 ALA A O 1
ATOM 1767 N N . ASP A 1 221 ? -14.677 -33.260 -16.620 1.00 47.09 221 ASP A N 1
ATOM 1768 C CA . ASP A 1 221 ? -15.395 -32.067 -17.046 1.00 47.09 221 ASP A CA 1
ATOM 1769 C C . ASP A 1 221 ? -14.601 -30.849 -16.555 1.00 47.09 221 ASP A C 1
ATOM 1771 O O . ASP A 1 221 ? -15.006 -30.143 -15.634 1.00 47.09 221 ASP A O 1
ATOM 1775 N N . ASN A 1 222 ? -13.437 -30.583 -17.160 1.00 63.16 222 ASN A N 1
ATOM 1776 C CA . ASN A 1 222 ? -12.869 -29.239 -17.112 1.00 63.16 222 ASN A CA 1
ATOM 1777 C C . ASN A 1 222 ? -13.428 -28.471 -18.315 1.00 63.16 222 ASN A C 1
ATOM 1779 O O . ASN A 1 222 ? -12.828 -28.500 -19.394 1.00 63.16 222 ASN A O 1
ATOM 1783 N N . PRO A 1 223 ? -14.565 -27.767 -18.172 1.00 65.75 223 PRO A N 1
ATOM 1784 C CA . PRO A 1 223 ? -15.224 -27.128 -19.304 1.00 65.75 223 PRO A CA 1
ATOM 1785 C C . PRO A 1 223 ? -14.353 -26.021 -19.921 1.00 65.75 223 PRO A C 1
ATOM 1787 O O . PRO A 1 223 ? -14.600 -25.593 -21.041 1.00 65.75 223 PRO A O 1
ATOM 1790 N N . MET A 1 224 ? -13.309 -25.568 -19.212 1.00 71.19 224 MET A N 1
ATOM 1791 C CA . MET A 1 224 ? -12.316 -24.622 -19.717 1.00 71.19 224 MET A CA 1
ATOM 1792 C C . MET A 1 224 ? -11.215 -25.265 -20.552 1.00 71.19 224 MET A C 1
ATOM 1794 O O . MET A 1 224 ? -10.674 -24.596 -21.428 1.00 71.19 224 MET A O 1
ATOM 1798 N N . LEU A 1 225 ? -10.901 -26.538 -20.308 1.00 77.56 225 LEU A N 1
ATOM 1799 C CA . LEU A 1 225 ? -10.058 -27.309 -21.212 1.00 77.56 225 LEU A CA 1
ATOM 1800 C C . LEU A 1 225 ? -10.834 -27.640 -22.485 1.00 77.56 225 LEU A C 1
ATOM 1802 O O . LEU A 1 225 ? -10.300 -27.419 -23.561 1.00 77.56 225 LEU A O 1
ATOM 1806 N N . ALA A 1 226 ? -12.095 -28.073 -22.361 1.00 75.62 226 ALA A N 1
ATOM 1807 C CA . ALA A 1 226 ? -12.960 -28.346 -23.511 1.00 75.62 226 ALA A CA 1
ATOM 1808 C C . ALA A 1 226 ? -13.072 -27.122 -24.437 1.00 75.62 226 ALA A C 1
ATOM 1810 O O . ALA A 1 226 ? -12.694 -27.201 -25.596 1.00 75.62 226 ALA A O 1
ATOM 1811 N N . GLU A 1 227 ? -13.433 -25.952 -23.895 1.00 82.88 227 GLU A N 1
ATOM 1812 C CA . GLU A 1 227 ? -13.504 -24.718 -24.693 1.00 82.88 227 GLU A CA 1
ATOM 1813 C C . GLU A 1 227 ? -12.148 -24.299 -25.286 1.00 82.88 227 GLU A C 1
ATOM 1815 O O . GLU A 1 227 ? -12.098 -23.699 -26.357 1.00 82.88 227 GLU A O 1
ATOM 1820 N N . GLY A 1 228 ? -11.044 -24.588 -24.592 1.00 86.69 228 GLY A N 1
ATOM 1821 C CA . GLY A 1 228 ? -9.709 -24.340 -25.123 1.00 86.69 228 GLY A CA 1
ATOM 1822 C C . GLY A 1 228 ? -9.366 -25.246 -26.299 1.00 86.69 228 GLY A C 1
ATOM 1823 O O . GLY A 1 228 ? -8.764 -24.772 -27.255 1.00 86.69 228 GLY A O 1
ATOM 1824 N N . LEU A 1 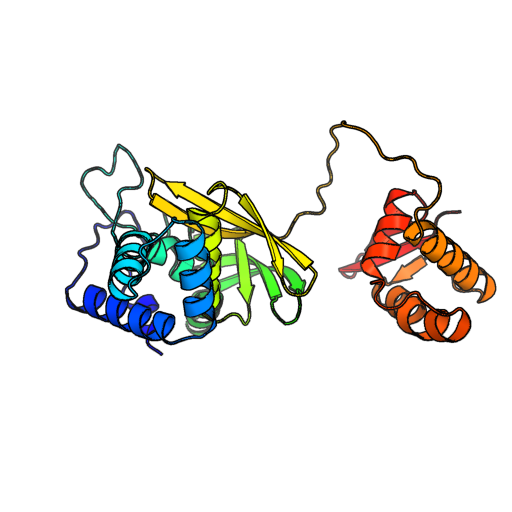229 ? -9.735 -26.525 -26.236 1.00 84.62 229 LEU A N 1
ATOM 1825 C CA . LEU A 1 229 ? -9.512 -27.484 -27.317 1.00 84.62 229 LEU A CA 1
ATOM 1826 C C . LEU A 1 229 ? -10.387 -27.153 -28.532 1.00 84.62 229 LEU A C 1
ATOM 1828 O O . LEU A 1 229 ? -9.853 -27.094 -29.634 1.00 84.62 229 LEU A O 1
ATOM 1832 N N . ASP A 1 230 ? -11.663 -26.821 -28.316 1.00 84.94 230 ASP A N 1
ATOM 1833 C CA . ASP A 1 230 ? -12.577 -26.355 -29.370 1.00 84.94 230 ASP A CA 1
ATOM 1834 C C . ASP A 1 230 ? -12.029 -25.093 -30.065 1.00 84.94 230 ASP A C 1
ATOM 1836 O O . ASP A 1 230 ? -12.114 -24.935 -31.283 1.00 84.94 230 ASP A O 1
ATOM 1840 N N . PHE A 1 231 ? -11.409 -24.187 -29.298 1.00 91.00 231 PHE A N 1
ATOM 1841 C CA . PHE A 1 231 ? -10.746 -23.012 -29.857 1.00 91.00 231 PHE A CA 1
ATOM 1842 C C . PHE A 1 231 ? -9.512 -23.369 -30.701 1.00 91.00 231 PHE A C 1
ATOM 1844 O O . PHE A 1 231 ? -9.295 -22.739 -31.732 1.00 91.00 231 PHE A O 1
ATOM 1851 N N . LEU A 1 232 ? -8.702 -24.354 -30.298 1.00 89.00 232 LEU A N 1
ATOM 1852 C CA . LEU A 1 232 ? -7.559 -24.799 -31.105 1.00 89.00 232 LEU A CA 1
ATOM 1853 C C . LEU A 1 232 ? -8.011 -25.457 -32.417 1.00 89.00 232 LEU A C 1
ATOM 1855 O O . LEU A 1 232 ? -7.427 -25.159 -33.456 1.00 89.00 232 LEU A O 1
ATOM 1859 N N . GLU A 1 233 ? -9.077 -26.261 -32.383 1.00 85.12 233 GLU A N 1
ATOM 1860 C CA . GLU A 1 233 ? -9.697 -26.850 -33.580 1.00 85.12 233 GLU A CA 1
ATOM 1861 C C . GLU A 1 233 ? -10.218 -25.758 -34.528 1.00 85.12 233 GLU A C 1
ATOM 1863 O O . GLU A 1 233 ? -9.942 -25.784 -35.724 1.00 85.12 233 GLU A O 1
ATOM 1868 N N . TYR A 1 234 ? -10.862 -24.713 -33.994 1.00 89.81 234 TYR A N 1
ATOM 1869 C CA . TYR A 1 234 ? -11.273 -23.554 -34.792 1.00 89.81 234 TYR A CA 1
ATOM 1870 C C . TYR A 1 234 ? -10.093 -22.867 -35.503 1.00 89.81 234 TYR A C 1
ATOM 1872 O O . TYR A 1 234 ? -10.220 -22.461 -36.658 1.00 89.81 234 TYR A O 1
ATOM 1880 N N . LEU A 1 235 ? -8.941 -22.710 -34.841 1.00 89.75 235 LEU A N 1
ATOM 1881 C CA . LEU A 1 235 ? -7.760 -22.101 -35.469 1.00 89.75 235 LEU A CA 1
ATOM 1882 C C . LEU A 1 235 ? -7.226 -22.954 -36.623 1.00 89.75 235 LEU A C 1
ATOM 1884 O O . LEU A 1 235 ? -6.845 -22.394 -37.652 1.00 89.75 235 LEU A O 1
ATOM 1888 N N . GLU A 1 236 ? -7.222 -24.276 -36.451 1.00 87.06 236 GLU A N 1
ATOM 1889 C CA . GLU A 1 236 ? -6.837 -25.234 -37.488 1.00 87.06 236 GLU A CA 1
ATOM 1890 C C . GLU A 1 236 ? -7.797 -25.163 -38.688 1.00 87.06 236 GLU A C 1
ATOM 1892 O O . GLU A 1 236 ? -7.350 -25.002 -39.825 1.00 87.06 236 GLU A O 1
ATOM 1897 N N . ASP A 1 237 ? -9.110 -25.150 -38.439 1.00 87.25 237 ASP A N 1
ATOM 1898 C CA . ASP A 1 237 ? -10.151 -25.031 -39.470 1.00 87.25 237 ASP A CA 1
ATOM 1899 C C . ASP A 1 237 ? -10.063 -23.725 -40.277 1.00 87.25 237 ASP A C 1
ATOM 1901 O O . ASP A 1 237 ? -10.419 -23.683 -41.459 1.00 87.25 237 ASP A O 1
ATOM 1905 N N . GLN A 1 238 ? -9.601 -22.641 -39.647 1.00 88.94 238 GLN A N 1
ATOM 1906 C CA . GLN A 1 238 ? -9.390 -21.344 -40.297 1.00 88.94 238 GLN A CA 1
ATOM 1907 C C . GLN A 1 238 ? -8.000 -21.199 -40.952 1.00 88.94 238 GLN A C 1
ATOM 1909 O O . GLN A 1 238 ? -7.677 -20.108 -41.431 1.00 88.94 238 GLN A O 1
ATOM 1914 N N . ASP A 1 239 ? -7.180 -22.260 -40.984 1.00 89.94 239 ASP A N 1
ATOM 1915 C CA . ASP A 1 239 ? -5.797 -22.258 -41.500 1.00 89.94 239 ASP A CA 1
ATOM 1916 C C . ASP A 1 239 ? -4.927 -21.166 -40.838 1.00 89.94 239 ASP A C 1
ATOM 1918 O O . ASP A 1 239 ? -4.101 -20.487 -41.461 1.00 89.94 239 ASP A O 1
ATOM 1922 N N . ILE A 1 240 ? -5.151 -20.932 -39.540 1.00 87.75 240 ILE A N 1
ATOM 1923 C CA . ILE A 1 240 ? -4.408 -19.945 -38.762 1.00 87.75 240 ILE A CA 1
ATOM 1924 C C . ILE A 1 240 ? -3.171 -20.630 -38.178 1.00 87.75 240 ILE A C 1
ATOM 1926 O O . ILE A 1 240 ? -3.270 -21.517 -37.339 1.00 87.75 240 ILE A O 1
ATOM 1930 N N . GLY A 1 241 ? -1.992 -20.173 -38.611 1.00 83.56 241 GLY A N 1
ATOM 1931 C CA . GLY A 1 241 ? -0.713 -20.802 -38.272 1.00 83.56 241 GLY A CA 1
ATOM 1932 C C . GLY A 1 241 ? -0.440 -20.999 -36.766 1.00 83.56 241 GLY A C 1
ATOM 1933 O O . GLY A 1 241 ? -0.945 -20.235 -35.936 1.00 83.56 241 GLY A O 1
ATOM 1934 N N . PRO A 1 242 ? 0.427 -21.973 -36.421 1.00 88.56 242 PRO A N 1
ATOM 1935 C CA . PRO A 1 242 ? 0.595 -22.489 -35.058 1.00 88.56 242 PRO A CA 1
ATOM 1936 C C . PRO A 1 242 ? 1.290 -21.509 -34.109 1.00 88.56 242 PRO A C 1
ATOM 1938 O O . PRO A 1 242 ? 1.182 -21.641 -32.896 1.00 88.56 242 PRO A O 1
ATOM 1941 N N . GLU A 1 243 ? 1.984 -20.502 -34.637 1.00 92.50 243 GLU A N 1
ATOM 1942 C CA . GLU A 1 243 ? 2.707 -19.514 -33.844 1.00 92.50 243 GLU A CA 1
ATOM 1943 C C . GLU A 1 243 ? 2.144 -18.114 -34.093 1.00 92.50 243 GLU A C 1
ATOM 1945 O O . GLU A 1 243 ? 2.110 -17.625 -35.227 1.00 92.50 243 GLU A O 1
ATOM 1950 N N . MET A 1 244 ? 1.725 -17.424 -33.030 1.00 93.19 244 MET A N 1
ATOM 1951 C CA . MET A 1 244 ? 1.300 -16.031 -33.147 1.00 93.19 244 MET A CA 1
ATOM 1952 C C . MET A 1 244 ? 1.421 -15.233 -31.852 1.00 93.19 244 MET A C 1
ATOM 1954 O O . MET A 1 244 ? 1.491 -15.765 -30.748 1.00 93.19 244 MET A O 1
ATOM 1958 N N . GLY A 1 245 ? 1.377 -13.906 -31.978 1.00 90.19 245 GLY A N 1
ATOM 1959 C CA . GLY A 1 245 ? 1.344 -13.020 -30.819 1.00 90.19 245 GLY A CA 1
ATOM 1960 C C . GLY A 1 245 ? 0.094 -13.233 -29.965 1.00 90.19 245 GLY A C 1
ATOM 1961 O O . GLY A 1 245 ? -1.029 -13.215 -30.469 1.00 90.19 245 GLY A O 1
ATOM 1962 N N . LYS A 1 246 ? 0.274 -13.319 -28.647 1.00 86.56 246 LYS A N 1
ATOM 1963 C CA . LYS A 1 246 ? -0.796 -13.519 -27.656 1.00 86.56 246 LYS A CA 1
ATOM 1964 C C . LYS A 1 246 ? -1.934 -12.503 -27.769 1.00 86.56 246 LYS A C 1
ATOM 1966 O O . LYS A 1 246 ? -3.089 -12.850 -27.557 1.00 86.56 246 LYS A O 1
ATOM 1971 N N . ARG A 1 247 ? -1.625 -11.248 -28.127 1.00 84.31 247 ARG A N 1
ATOM 1972 C CA . ARG A 1 247 ? -2.637 -10.202 -28.375 1.00 84.31 247 ARG A CA 1
ATOM 1973 C C . ARG A 1 247 ? -3.515 -10.502 -29.590 1.00 84.31 247 ARG A C 1
ATOM 1975 O O . ARG A 1 247 ? -4.708 -10.239 -29.535 1.00 84.31 247 ARG A O 1
ATOM 1982 N N . ARG A 1 248 ? -2.935 -11.051 -30.660 1.00 91.31 248 ARG A N 1
ATOM 1983 C CA . ARG A 1 248 ? -3.684 -11.466 -31.852 1.00 91.31 248 ARG A CA 1
ATOM 1984 C C . ARG A 1 248 ? -4.551 -12.681 -31.534 1.00 91.31 248 ARG A C 1
ATOM 1986 O O . ARG A 1 248 ? -5.733 -12.659 -31.843 1.00 91.31 248 ARG A O 1
ATOM 1993 N N . LEU A 1 249 ? -3.981 -13.675 -30.853 1.00 90.00 249 LEU A N 1
ATOM 1994 C CA . LEU A 1 249 ? -4.706 -14.876 -30.434 1.00 90.00 249 LEU A CA 1
ATOM 1995 C C . LEU A 1 249 ? -5.901 -14.537 -29.526 1.00 90.00 249 LEU A C 1
ATOM 1997 O O . LEU A 1 249 ? -6.980 -15.092 -29.700 1.00 90.00 249 LEU A O 1
ATOM 2001 N N . LYS A 1 250 ? -5.732 -13.559 -28.622 1.00 90.50 250 LYS A N 1
ATOM 2002 C CA . LYS A 1 250 ? -6.813 -13.024 -27.784 1.00 90.50 250 LYS A CA 1
ATOM 2003 C C . LYS A 1 250 ? -7.969 -12.461 -28.612 1.00 90.50 250 LYS A C 1
ATOM 2005 O O . LYS A 1 250 ? -9.109 -12.785 -28.317 1.00 90.50 250 LYS A O 1
ATOM 2010 N N . GLY A 1 251 ? -7.676 -11.639 -29.622 1.00 88.25 251 GLY A N 1
ATOM 2011 C CA . GLY A 1 251 ? -8.708 -11.066 -30.494 1.00 88.25 251 GLY A CA 1
ATOM 2012 C C . GLY A 1 251 ? -9.495 -12.146 -31.235 1.00 88.25 251 GLY A C 1
ATOM 2013 O O . GLY A 1 251 ? -10.716 -12.135 -31.207 1.00 88.25 251 GLY A O 1
ATOM 2014 N N . ILE A 1 252 ? -8.804 -13.147 -31.790 1.00 90.88 252 ILE A N 1
ATOM 2015 C CA . ILE A 1 252 ? -9.463 -14.263 -32.490 1.00 90.88 252 ILE A CA 1
ATOM 2016 C C . ILE A 1 252 ? -10.385 -15.037 -31.536 1.00 90.88 252 ILE A C 1
ATOM 2018 O O . ILE A 1 252 ? -11.494 -15.400 -31.908 1.00 90.88 252 ILE A O 1
ATOM 2022 N N . TYR A 1 253 ? -9.955 -15.270 -30.294 1.00 86.69 253 TYR A N 1
ATOM 2023 C CA . TYR A 1 253 ? -10.777 -15.957 -29.299 1.00 86.69 253 TYR A CA 1
ATOM 2024 C C . TYR A 1 253 ? -11.995 -15.127 -28.843 1.00 86.69 253 TYR A C 1
ATOM 2026 O O . TYR A 1 253 ? -13.103 -15.653 -28.742 1.00 86.69 253 TYR A O 1
ATOM 2034 N N . GLU A 1 254 ? -11.804 -13.840 -28.532 1.00 86.69 254 GLU A N 1
ATOM 2035 C CA . GLU A 1 254 ? -12.856 -12.976 -27.967 1.00 86.69 254 GLU A CA 1
ATOM 2036 C C . GLU A 1 254 ? -13.859 -12.463 -29.008 1.00 86.69 254 GLU A C 1
ATOM 2038 O O . GLU A 1 254 ? -15.001 -12.196 -28.634 1.00 86.69 254 GLU A O 1
ATOM 2043 N N . ASP A 1 255 ? -13.458 -12.388 -30.279 1.00 87.31 255 ASP A N 1
ATOM 2044 C CA . ASP A 1 255 ? -14.286 -11.895 -31.379 1.00 87.31 255 ASP A CA 1
ATOM 2045 C C . ASP A 1 255 ? -14.670 -13.050 -32.325 1.00 87.31 255 ASP A C 1
ATOM 2047 O O . ASP A 1 255 ? -15.772 -13.589 -32.216 1.00 87.31 255 ASP A O 1
ATOM 2051 N N . ASP A 1 256 ? -13.755 -13.487 -33.200 1.00 88.31 256 ASP A N 1
ATOM 2052 C CA . ASP A 1 256 ? -14.055 -14.394 -34.323 1.00 88.31 256 ASP A CA 1
ATOM 2053 C C . ASP A 1 256 ? -14.622 -15.758 -33.870 1.00 88.31 256 ASP A C 1
ATOM 2055 O O . ASP A 1 256 ? -15.673 -16.207 -34.339 1.00 88.31 256 ASP A O 1
ATOM 2059 N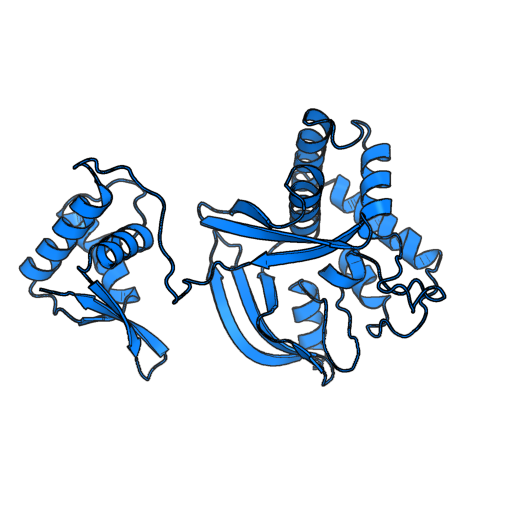 N . TYR A 1 257 ? -13.949 -16.412 -32.918 1.00 84.12 257 TYR A N 1
ATOM 2060 C CA . TYR A 1 257 ? -14.380 -17.682 -32.322 1.00 84.12 257 TYR A CA 1
ATOM 2061 C C . TYR A 1 257 ? -15.666 -17.511 -31.507 1.00 84.12 257 TYR A C 1
ATOM 2063 O O . TYR A 1 257 ? -16.560 -18.357 -31.546 1.00 84.12 257 TYR A O 1
ATOM 2071 N N . THR A 1 258 ? -15.792 -16.393 -30.788 1.00 82.00 258 THR A N 1
ATOM 2072 C CA . THR A 1 258 ? -16.976 -16.108 -29.971 1.00 82.00 258 THR A CA 1
ATOM 2073 C C . THR A 1 258 ? -18.226 -15.924 -30.831 1.00 82.00 258 THR A C 1
ATOM 2075 O O . THR A 1 258 ? -19.278 -16.458 -30.474 1.00 82.00 258 THR A O 1
ATOM 2078 N N . GLU A 1 259 ? -18.116 -15.219 -31.960 1.00 79.44 259 GLU A N 1
ATOM 2079 C CA . GLU A 1 259 ? -19.207 -15.017 -32.920 1.00 79.44 259 GLU A CA 1
ATOM 2080 C C . GLU A 1 259 ? -19.576 -16.317 -33.652 1.00 79.44 259 GLU A C 1
ATOM 2082 O O . GLU A 1 259 ? -20.759 -16.591 -33.862 1.00 79.44 259 GLU A O 1
ATOM 2087 N N . SER A 1 260 ? -18.578 -17.139 -33.991 1.00 75.56 260 SER A N 1
ATOM 2088 C CA . SER A 1 260 ? -18.762 -18.351 -34.802 1.00 75.56 260 SER A CA 1
ATOM 2089 C C . SER A 1 260 ? -19.245 -19.565 -34.003 1.00 75.56 260 SER A C 1
ATOM 2091 O O . SER A 1 260 ? -20.115 -20.304 -34.466 1.00 75.56 260 SER A O 1
ATOM 2093 N N . CYS A 1 261 ? -18.694 -19.779 -32.806 1.00 71.31 261 CYS A N 1
ATOM 2094 C CA . CYS A 1 261 ? -18.854 -21.019 -32.036 1.00 71.31 261 CYS A CA 1
ATOM 2095 C C . CYS A 1 261 ? -19.603 -20.822 -30.707 1.00 71.31 261 CYS A C 1
ATOM 2097 O O . CYS A 1 261 ? -20.029 -21.799 -30.095 1.00 71.31 261 CYS A O 1
ATOM 2099 N N . GLY A 1 262 ? -19.826 -19.573 -30.275 1.00 63.00 262 GLY A N 1
ATOM 2100 C CA . GLY A 1 262 ? -20.599 -19.252 -29.073 1.00 63.00 262 GLY A CA 1
ATOM 2101 C C . GLY A 1 262 ? -19.827 -19.475 -27.769 1.00 63.00 262 GLY A C 1
ATOM 2102 O O . GLY A 1 262 ? -20.072 -20.436 -27.041 1.00 63.00 262 GLY A O 1
ATOM 2103 N N . ARG A 1 263 ? -18.933 -18.536 -27.430 1.00 71.06 263 ARG A N 1
ATOM 2104 C CA . ARG A 1 263 ? -18.146 -18.549 -26.180 1.00 71.06 263 ARG A CA 1
ATOM 2105 C C . ARG A 1 263 ? -19.032 -18.616 -24.933 1.00 71.06 263 ARG A C 1
ATOM 2107 O O . ARG A 1 263 ? -20.055 -17.929 -24.843 1.00 71.06 263 ARG A O 1
ATOM 2114 N N . ARG A 1 264 ? -18.585 -19.338 -23.896 1.00 63.94 264 ARG A N 1
ATOM 2115 C CA . ARG A 1 264 ? -19.208 -19.252 -22.565 1.00 63.94 264 ARG A CA 1
ATOM 2116 C C . ARG A 1 264 ? -19.123 -17.812 -22.037 1.00 63.94 264 ARG A C 1
ATOM 2118 O O . ARG A 1 264 ? -18.079 -17.156 -22.076 1.00 63.94 264 ARG A O 1
ATOM 2125 N N . SER A 1 265 ? -20.252 -17.296 -21.555 1.00 56.81 265 SER A N 1
ATOM 2126 C CA . SER A 1 265 ? -20.346 -15.916 -21.071 1.00 56.81 265 SER A CA 1
ATOM 2127 C C . SER A 1 265 ? -19.406 -15.695 -19.885 1.00 56.81 265 SER A C 1
ATOM 2129 O O . SER A 1 265 ? -19.566 -16.323 -18.842 1.00 56.81 265 SER A O 1
ATOM 2131 N N . GLY A 1 266 ? -18.467 -14.760 -20.032 1.00 61.25 266 GLY A N 1
ATOM 2132 C CA . GLY A 1 266 ? -17.543 -14.372 -18.968 1.00 61.25 266 GLY A CA 1
ATOM 2133 C C . GLY A 1 266 ? -16.272 -15.218 -18.850 1.00 61.25 266 GLY A C 1
ATOM 2134 O O . GLY A 1 266 ? -15.521 -14.967 -17.916 1.00 61.25 266 GLY A O 1
ATOM 2135 N N . THR A 1 267 ? -15.991 -16.160 -19.764 1.00 69.06 267 THR A N 1
ATOM 2136 C CA . THR A 1 267 ? -14.708 -16.890 -19.780 1.00 69.06 267 THR A CA 1
ATOM 2137 C C . THR A 1 267 ? -13.579 -15.988 -20.301 1.00 69.06 267 THR A C 1
ATOM 2139 O O . THR A 1 267 ? -13.606 -15.594 -21.470 1.00 69.06 267 THR A O 1
ATOM 2142 N N . PRO A 1 268 ? -12.564 -15.639 -19.489 1.00 78.81 268 PRO A N 1
ATOM 2143 C CA . PRO A 1 268 ? -11.454 -14.816 -19.955 1.00 78.81 268 PRO A CA 1
ATOM 2144 C C . PRO A 1 268 ? -10.482 -15.636 -20.809 1.00 78.81 268 PRO A C 1
ATOM 2146 O O . PRO A 1 268 ? -10.079 -16.733 -20.414 1.00 78.81 268 PRO A O 1
ATOM 2149 N N . PHE A 1 269 ? -9.999 -15.065 -21.918 1.00 83.62 269 PHE A N 1
ATOM 2150 C CA . PHE A 1 269 ? -8.979 -15.701 -22.766 1.00 83.62 269 PHE A CA 1
ATOM 2151 C C . PHE A 1 269 ? -7.732 -16.139 -21.981 1.00 83.62 269 PHE A C 1
ATOM 2153 O O . PHE A 1 269 ? -7.141 -17.179 -22.253 1.00 83.62 269 PHE A O 1
ATOM 2160 N N . SER A 1 270 ? -7.334 -15.364 -20.968 1.00 77.62 270 SER A N 1
ATOM 2161 C CA . SER A 1 270 ? -6.193 -15.686 -20.105 1.00 77.62 270 SER A CA 1
ATOM 2162 C C . SER A 1 270 ? -6.374 -17.003 -19.346 1.00 77.62 270 SER A C 1
ATOM 2164 O O . SER A 1 270 ? -5.391 -17.711 -19.134 1.00 77.62 270 SER A O 1
ATOM 2166 N N . GLN A 1 271 ? -7.604 -17.346 -18.955 1.00 76.00 271 GLN A N 1
ATOM 2167 C CA . GLN A 1 271 ? -7.903 -18.598 -18.266 1.00 76.00 271 GLN A CA 1
ATOM 2168 C C . GLN A 1 271 ? -7.898 -19.776 -19.240 1.00 76.00 271 GLN A C 1
ATOM 2170 O O . GLN A 1 271 ? -7.310 -20.805 -18.920 1.00 76.00 271 GLN A O 1
ATOM 2175 N N . VAL A 1 272 ? -8.446 -19.602 -20.447 1.00 81.50 272 VAL A N 1
ATOM 2176 C CA . VAL A 1 272 ? -8.362 -20.613 -21.514 1.00 81.50 272 VAL A CA 1
ATOM 2177 C C . VAL A 1 272 ? -6.912 -20.890 -21.890 1.00 81.50 272 VAL A C 1
ATOM 2179 O O . VAL A 1 272 ? -6.469 -22.035 -21.851 1.00 81.50 272 VAL A O 1
ATOM 2182 N N . LEU A 1 273 ? -6.131 -19.841 -22.148 1.00 84.88 273 LEU A N 1
ATOM 2183 C CA . LEU A 1 273 ? -4.720 -19.960 -22.503 1.00 84.88 273 LEU A CA 1
ATOM 2184 C C . LEU A 1 273 ? -3.891 -20.606 -21.379 1.00 84.88 273 LEU A C 1
ATOM 2186 O O . LEU A 1 273 ? -2.966 -21.371 -21.646 1.00 84.88 273 LEU A O 1
ATOM 2190 N N . ARG A 1 274 ? -4.226 -20.328 -20.113 1.00 78.75 274 ARG A N 1
ATOM 2191 C CA . ARG A 1 274 ? -3.591 -20.963 -18.950 1.00 78.75 274 ARG A CA 1
ATOM 2192 C C . ARG A 1 274 ? -3.921 -22.450 -18.871 1.00 78.75 274 ARG A C 1
ATOM 2194 O O . ARG A 1 274 ? -3.017 -23.243 -18.632 1.00 78.75 274 ARG A O 1
ATOM 2201 N N . THR A 1 275 ? -5.182 -22.819 -19.077 1.00 81.06 275 THR A N 1
ATOM 2202 C CA . THR A 1 275 ? -5.616 -24.219 -19.078 1.00 81.06 275 THR A CA 1
ATOM 2203 C C . THR A 1 275 ? -4.965 -24.996 -20.217 1.00 81.06 275 THR A C 1
ATOM 2205 O O . THR A 1 275 ? -4.450 -26.082 -19.977 1.00 81.06 275 THR A O 1
ATOM 2208 N N . LEU A 1 276 ? -4.891 -24.422 -21.421 1.00 85.25 276 LEU A N 1
ATOM 2209 C CA . LEU A 1 276 ? -4.181 -25.021 -22.554 1.00 85.25 276 LEU A CA 1
ATOM 2210 C C . LEU A 1 276 ? -2.693 -25.228 -22.258 1.00 85.25 276 LEU A C 1
ATOM 2212 O O . LEU A 1 276 ? -2.159 -26.300 -22.522 1.00 85.25 276 LEU A O 1
ATOM 2216 N N . LYS A 1 277 ? -2.035 -24.239 -21.645 1.00 86.25 277 LYS A N 1
ATOM 2217 C CA . LYS A 1 277 ? -0.628 -24.357 -21.245 1.00 86.25 277 LYS A CA 1
ATOM 2218 C C . LYS A 1 277 ? -0.415 -25.441 -20.185 1.00 86.25 277 LYS A C 1
ATOM 2220 O O . LYS A 1 277 ? 0.556 -26.175 -20.260 1.00 86.25 277 LYS A O 1
ATOM 2225 N N . TRP A 1 278 ? -1.307 -25.539 -19.199 1.00 79.00 278 TRP A N 1
ATOM 2226 C CA . TRP A 1 278 ? -1.237 -26.571 -18.156 1.00 79.00 278 TRP A CA 1
ATOM 2227 C C . TRP A 1 278 ? -1.478 -27.991 -18.664 1.00 79.00 278 TRP A C 1
ATOM 2229 O O . TRP A 1 278 ? -1.095 -28.934 -17.985 1.00 79.00 278 TRP A O 1
ATOM 2239 N N . ASN A 1 279 ? -2.118 -28.134 -19.823 1.00 83.88 279 ASN A N 1
ATOM 2240 C CA . ASN A 1 279 ? -2.372 -29.420 -20.468 1.00 83.88 279 ASN A CA 1
ATOM 2241 C C . ASN A 1 279 ? -1.440 -29.646 -21.670 1.00 83.88 279 ASN A C 1
ATOM 2243 O O . ASN A 1 279 ? -1.794 -30.395 -22.580 1.00 83.88 279 ASN A O 1
ATOM 2247 N N . ASP A 1 280 ? -0.293 -28.956 -21.697 1.00 90.56 280 ASP A N 1
ATOM 2248 C CA . ASP A 1 280 ? 0.751 -29.083 -22.720 1.00 90.56 280 ASP A CA 1
ATOM 2249 C C . ASP A 1 280 ? 0.234 -28.924 -24.164 1.00 90.56 280 ASP A C 1
ATOM 2251 O O . ASP A 1 280 ? 0.725 -29.557 -25.094 1.00 90.56 280 ASP A O 1
ATOM 2255 N N . LYS A 1 281 ? -0.780 -28.072 -24.367 1.00 91.75 281 LYS A N 1
ATOM 2256 C CA . LYS A 1 281 ? -1.336 -27.752 -25.695 1.00 91.75 281 LYS A CA 1
ATOM 2257 C C . LYS A 1 281 ? -0.732 -26.511 -26.328 1.00 91.75 281 LYS A C 1
ATOM 2259 O O . LYS A 1 281 ? -0.828 -26.326 -27.536 1.00 91.75 281 LYS A O 1
ATOM 2264 N N . VAL A 1 282 ? -0.133 -25.637 -25.522 1.00 91.31 282 VAL A N 1
ATOM 2265 C CA . VAL A 1 282 ? 0.526 -24.422 -26.007 1.00 91.31 282 VAL A CA 1
ATOM 2266 C C . VAL A 1 282 ? 1.760 -24.092 -25.176 1.00 91.31 282 VAL A C 1
ATOM 2268 O O . VAL A 1 282 ? 1.767 -24.235 -23.953 1.00 91.31 282 VAL A O 1
ATOM 2271 N N . GLU A 1 283 ? 2.769 -23.532 -25.828 1.00 91.25 283 GLU A N 1
ATOM 2272 C CA . GLU A 1 283 ? 3.907 -22.881 -25.191 1.00 91.25 283 GLU A CA 1
ATOM 2273 C C . GLU A 1 283 ? 3.801 -21.363 -25.319 1.00 91.25 283 GLU A C 1
ATOM 2275 O O . GLU A 1 283 ? 3.273 -20.832 -26.294 1.00 91.25 283 GLU A O 1
ATOM 2280 N N . ILE A 1 284 ? 4.313 -20.642 -24.319 1.00 86.88 284 ILE A N 1
ATOM 2281 C CA . ILE A 1 284 ? 4.338 -19.177 -24.323 1.00 86.88 284 ILE A CA 1
ATOM 2282 C C . ILE A 1 284 ? 5.757 -18.715 -24.027 1.00 86.88 284 ILE A C 1
ATOM 2284 O O . ILE A 1 284 ? 6.297 -19.038 -22.965 1.00 86.88 284 ILE A O 1
ATOM 2288 N N . TYR A 1 285 ? 6.325 -17.916 -24.923 1.00 84.56 285 TYR A N 1
ATOM 2289 C CA . TYR A 1 285 ? 7.640 -17.305 -24.756 1.00 84.56 285 TYR A CA 1
ATOM 2290 C C . TYR A 1 285 ? 7.632 -15.847 -25.209 1.00 84.56 285 TYR A C 1
ATOM 2292 O O . TYR A 1 285 ? 6.726 -15.387 -25.899 1.00 84.56 285 TYR A O 1
ATOM 2300 N N . ILE A 1 286 ? 8.658 -15.105 -24.801 1.00 81.56 286 ILE A N 1
ATOM 2301 C CA . ILE A 1 286 ? 8.860 -13.716 -25.211 1.00 81.56 286 ILE A CA 1
ATOM 2302 C C . ILE A 1 286 ? 9.871 -13.717 -26.354 1.00 81.56 286 ILE A C 1
ATOM 2304 O O . ILE A 1 286 ? 10.979 -14.231 -26.193 1.00 81.56 286 ILE A O 1
ATOM 2308 N N . ASN A 1 287 ? 9.499 -13.162 -27.506 1.00 83.75 287 ASN A N 1
ATOM 2309 C CA . ASN A 1 287 ? 10.421 -13.047 -28.634 1.00 83.75 287 ASN A CA 1
ATOM 2310 C C . ASN A 1 287 ? 11.456 -11.921 -28.422 1.00 83.75 287 ASN A C 1
ATOM 2312 O O . ASN A 1 287 ? 11.410 -11.168 -27.448 1.00 83.75 287 ASN A O 1
ATOM 2316 N N . ASN A 1 288 ? 12.383 -11.767 -29.370 1.00 83.62 288 ASN A N 1
ATOM 2317 C CA . ASN A 1 288 ? 13.439 -10.748 -29.304 1.00 83.62 288 ASN A CA 1
ATOM 2318 C C . ASN A 1 288 ? 12.913 -9.299 -29.252 1.00 83.62 288 ASN A C 1
ATOM 2320 O O . ASN A 1 288 ? 13.642 -8.407 -28.823 1.00 83.62 288 ASN A O 1
ATOM 2324 N N . ASP A 1 289 ? 11.656 -9.076 -29.642 1.00 83.50 289 ASP A N 1
ATOM 2325 C CA . ASP A 1 289 ? 10.989 -7.772 -29.619 1.00 83.50 289 ASP A CA 1
ATOM 2326 C C . ASP A 1 289 ? 10.206 -7.524 -28.314 1.00 83.50 289 ASP A C 1
ATOM 2328 O O . ASP A 1 289 ? 9.525 -6.507 -28.177 1.00 83.50 289 ASP A O 1
ATOM 2332 N N . GLY A 1 290 ? 10.282 -8.439 -27.340 1.00 75.31 290 GLY A N 1
ATOM 2333 C CA . GLY A 1 290 ? 9.575 -8.313 -26.065 1.00 75.31 290 GLY A CA 1
ATOM 2334 C C . GLY A 1 290 ? 8.079 -8.632 -26.150 1.00 75.31 290 GLY A C 1
ATOM 2335 O O . GLY A 1 290 ? 7.315 -8.208 -25.283 1.00 75.31 290 GLY A O 1
ATOM 2336 N N . VAL A 1 291 ? 7.641 -9.341 -27.194 1.00 77.38 291 VAL A N 1
ATOM 2337 C CA . VAL A 1 291 ? 6.236 -9.701 -27.417 1.00 77.38 291 VAL A CA 1
ATOM 2338 C C . VAL A 1 291 ? 5.980 -11.132 -26.954 1.00 77.38 291 VAL A C 1
ATOM 2340 O O . VAL A 1 291 ? 6.711 -12.044 -27.334 1.00 77.38 291 VAL A O 1
ATOM 2343 N N . ASP A 1 292 ? 4.912 -11.327 -26.174 1.00 79.19 292 ASP A N 1
ATOM 2344 C CA . ASP A 1 292 ? 4.386 -12.654 -25.835 1.00 79.19 292 ASP A CA 1
ATOM 2345 C C . ASP A 1 292 ? 3.918 -13.368 -27.115 1.00 79.19 292 ASP A C 1
ATOM 2347 O O . ASP A 1 292 ? 2.936 -12.951 -27.745 1.00 79.19 292 ASP A O 1
ATOM 2351 N N . ILE A 1 293 ? 4.595 -14.453 -27.472 1.00 92.38 293 ILE A N 1
ATOM 2352 C CA . ILE A 1 293 ? 4.239 -15.375 -28.548 1.00 92.38 293 ILE A CA 1
ATOM 2353 C C . ILE A 1 293 ? 3.652 -16.644 -27.935 1.00 92.38 293 ILE A C 1
ATOM 2355 O O . ILE A 1 293 ? 4.135 -17.125 -26.910 1.00 92.38 293 ILE A O 1
ATOM 2359 N N . VAL A 1 294 ? 2.594 -17.157 -28.557 1.00 91.88 294 VAL A N 1
ATOM 2360 C CA . VAL A 1 294 ? 1.978 -18.446 -28.248 1.00 91.88 294 VAL A CA 1
ATOM 2361 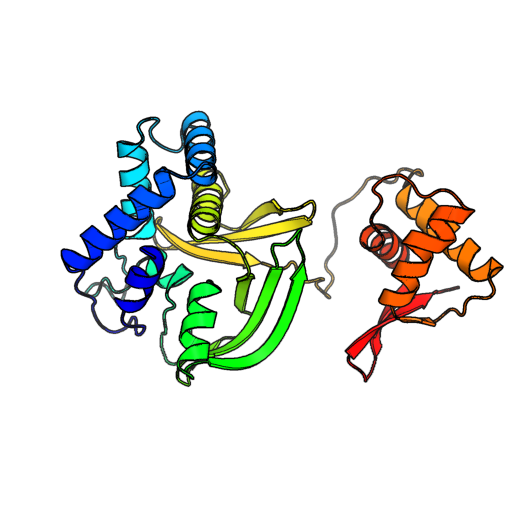C C . VAL A 1 294 ? 2.272 -19.389 -29.406 1.00 91.88 294 VAL A C 1
ATOM 2363 O O . VAL A 1 294 ? 1.976 -19.045 -30.550 1.00 91.88 294 VAL A O 1
ATOM 2366 N N . ASN A 1 295 ? 2.847 -20.547 -29.096 1.00 94.81 295 ASN A N 1
ATOM 2367 C CA . ASN A 1 295 ? 3.077 -21.645 -30.025 1.00 94.81 295 ASN A CA 1
ATOM 2368 C C . ASN A 1 295 ? 2.125 -22.794 -29.678 1.00 94.81 295 ASN A C 1
ATOM 2370 O O . ASN A 1 295 ? 2.129 -23.264 -28.542 1.00 94.81 295 ASN A O 1
ATOM 2374 N N . ILE A 1 296 ? 1.293 -23.208 -30.624 1.00 92.75 296 ILE A N 1
ATOM 2375 C CA . ILE A 1 296 ? 0.346 -24.314 -30.487 1.00 92.75 296 ILE A CA 1
ATOM 2376 C C . ILE A 1 296 ? 1.109 -25.614 -30.735 1.00 92.75 296 ILE A C 1
ATOM 2378 O O . ILE A 1 296 ? 1.837 -25.731 -31.720 1.00 92.75 296 ILE A O 1
ATOM 2382 N N . LEU A 1 297 ? 0.982 -26.556 -29.805 1.00 88.94 297 LEU A N 1
ATOM 2383 C CA . LEU A 1 297 ? 1.639 -27.856 -29.865 1.00 88.94 297 LEU A CA 1
ATOM 2384 C C . LEU A 1 297 ? 0.695 -28.881 -30.509 1.00 88.94 297 LEU A C 1
ATOM 2386 O O . LEU A 1 297 ? -0.497 -28.883 -30.199 1.00 88.94 297 LEU A O 1
ATOM 2390 N N . GLU A 1 298 ? 1.237 -29.730 -31.386 1.00 72.56 298 GLU A N 1
ATOM 2391 C CA . GLU A 1 298 ? 0.530 -30.882 -31.981 1.00 72.56 298 GLU A CA 1
ATOM 2392 C C . GLU A 1 298 ? 0.270 -31.998 -30.953 1.00 72.56 298 GLU A C 1
ATOM 2394 O O . GLU A 1 298 ? 1.195 -32.326 -30.170 1.00 72.56 298 GLU A O 1
#

pLDDT: mean 81.35, std 15.44, range [30.06, 98.56]

Radius of gyration: 23.29 Å; chains: 1; bounding box: 43×55×63 Å

Secondary structure (DSSP, 8-state):
-HHHHHHTS--SBTTSPP---HHHHHHHHHHHHHHTTSHHHHHHHHHHHHTTSS-SSHHHHHHHHHHHHHS-B-SSTT-TT---B-HHIIIII--EETTEE-----HHHHHHHHHTT-EEEEEEEEEESSS-EEEEEEEEETTEEEEEEEEEES--HHHHHHHHHHHHHHS-SSEEEEEETTEEEEEEEEEETTEEEEEEEE-----------------S--HHHHHHHHHHHHHHHTT--SEEEHHHHHHIIIIIIIIIIIPPTT--HHHHHHHHHHTTSEEEEE-TTS-EEEEE--

InterPro domains:
  IPR018998 EndoU ribonuclease, C-terminal [PF09412] (3-201)
  IPR018998 EndoU ribonuclease, C-terminal [PS51959] (1-205)
  IPR018998 EndoU ribonuclease, C-terminal [cd21159] (3-201)
  IPR037227 Endoribonuclease EndoU-like [SSF142877] (3-206)
  IPR039787 Poly(U)-specific endoribonuclease [PTHR12439] (3-206)

Sequence (298 aa):
MPFLRLLDNYTADVNQPEHVTQKEQNEARAFLNRCLETEVMQEAHSFLADEGCVPESKKGFKDVLYKMWFTPYTRTHNDRAQRSSSAFEHTFVGETRCGHVIGFHNWLRLYSEERQGNIRHKGCRCCDCDDRIILTIDFDWKGKSKTRDSFFVGTSPEFELALYTVCFLAGDGAKTEVVLGGERVTIATYKLNGQIGSCYPILQQQDQSDTESDTEDDSADNPMLAEGLDFLEYLEDQDIGPEMGKRRLKGIYEDDYTESCGRRSGTPFSQVLRTLKWNDKVEIYINNDGVDIVNILE

Organism: Branchiostoma floridae (NCBI:txid7739)

Foldseek 3Di:
DLLVVLLPPADQELVDADDCDPVNLVSLLVVLVVLLVDPLQVVLLVVCVVVVLWPNDSVRVSVVLCCQFPDFDDQDPVRVPGSRDGQVCQEDRWHDYPLATRGHAHVVNVVVQVVVVQKDWDDWDWDDQPQWIWIFTWIGGNNGTDHRHTYTDPDDPSNQSSVLVSCCRVNPQAWDWDRGNNDTWIWGFHDGPNGTHHIHIDDDPPDPDDDDDDDDDDDPDPVLQVLLVVLVVVCVVVVNDQKDFPVVSQCCVVPVCCVVPPDDPPDHPVSSLVSCVVVVQWDWDQDPVRTIMIGGDD